Protein AF-A0AAP0PES1-F1 (afdb_monomer_lite)

pLDDT: mean 71.43, std 22.16, range [39.06, 98.38]

Foldseek 3Di:
DDDDDDDPDDDDDDPDDDPPDDPPPPPPPPPDDDDDDDDDDDDDDDDDDDDDDPPPPPDPPPPDPPPPPPPPPPPPPPPPPPPDDPPDDDDDDDDDPVCCDPVNVVVVVVVVVVVVVVVVVVVVVVVVVVVVVVVVVVVVVVVVVVVVVVLVVQLVVCVVVVVVVSNVVSVVVSVVVVVVVVVD

Sequence (184 aa):
MKTSSLISLSPPHLRNRPPPRLPLLHRRLRRRPRSHPSPDRSRGGRRRAGSSEVIESKVPTIESEVRERSSEIPTNEIEVQEMGCVENDERSDGLVAESVSSEEKLEGIRGGVMEKIGQIRGLVSEVSKLRKEVARKKRKAAKNVNLSAVKYRELDEACEVEDFERADRVSERLSEVEKERCNL

Radius of gyration: 35.62 Å; chains: 1; bounding box: 58×102×94 Å

Organism: NCBI:txid152367

Secondary structure (DSSP, 8-state):
-----------S--S--PPP---------------PPP-------------------------SSSSTTSS-S---------------------S------HHHHHHHHHHHHHHHHHHHHHHHHHHHHHHHHHHHHHHHHHHHHHHHHHHHHHHHHHHHTT-HHHHHHHHHHHHHHHHHHHT-

Structure (mmCIF, N/CA/C/O backbone):
data_AF-A0AAP0PES1-F1
#
_entry.id   AF-A0AAP0PES1-F1
#
loop_
_atom_site.group_PDB
_atom_site.id
_atom_site.type_symbol
_atom_site.label_atom_id
_atom_site.label_alt_id
_atom_site.label_comp_id
_atom_site.label_asym_id
_atom_site.label_entity_id
_atom_site.label_seq_id
_atom_site.pdbx_PDB_ins_code
_atom_site.Cartn_x
_atom_site.Cartn_y
_atom_site.Cartn_z
_atom_site.occupancy
_atom_site.B_iso_or_equiv
_atom_site.auth_seq_id
_atom_site.auth_comp_id
_atom_site.auth_asym_id
_atom_site.auth_atom_id
_atom_site.pdbx_PDB_model_num
ATOM 1 N N . MET A 1 1 ? 0.380 67.723 5.343 1.00 46.88 1 MET A N 1
ATOM 2 C CA . MET A 1 1 ? 0.325 66.721 4.258 1.00 46.88 1 MET A CA 1
ATOM 3 C C . MET A 1 1 ? -0.695 65.663 4.647 1.00 46.88 1 MET A C 1
ATOM 5 O O . MET A 1 1 ? -0.490 64.980 5.638 1.00 46.88 1 MET A O 1
ATOM 9 N N . LYS A 1 2 ? -1.845 65.614 3.971 1.00 51.97 2 LYS A N 1
ATOM 10 C CA . LYS A 1 2 ? -2.903 64.615 4.184 1.00 51.97 2 LYS A CA 1
ATOM 11 C C . LYS A 1 2 ? -3.314 64.086 2.816 1.00 51.97 2 LYS A C 1
ATOM 13 O O . LYS A 1 2 ? -3.509 64.910 1.929 1.00 51.97 2 LYS A O 1
ATOM 18 N N . THR A 1 3 ? -3.401 62.762 2.694 1.00 49.41 3 THR A N 1
ATOM 19 C CA . THR A 1 3 ? -4.090 61.915 1.687 1.00 49.41 3 THR A CA 1
ATOM 20 C C . THR A 1 3 ? -3.314 60.591 1.615 1.00 49.41 3 THR A C 1
ATOM 22 O O . THR A 1 3 ? -2.095 60.605 1.711 1.00 49.41 3 THR A O 1
ATOM 25 N N . SER A 1 4 ? -3.868 59.390 1.494 1.00 48.06 4 SER A N 1
ATOM 26 C CA . SER A 1 4 ? -5.228 58.866 1.605 1.00 48.06 4 SER A CA 1
ATOM 27 C C . SER A 1 4 ? -5.059 57.355 1.790 1.00 48.06 4 SER A C 1
ATOM 29 O O . SER A 1 4 ? -4.392 56.709 0.985 1.00 48.06 4 SER A O 1
ATOM 31 N N . SER A 1 5 ? -5.631 56.778 2.841 1.00 56.62 5 SER A N 1
ATOM 32 C CA . SER A 1 5 ? -5.712 55.329 3.025 1.00 56.62 5 SER A CA 1
ATOM 33 C C . SER A 1 5 ? -6.829 54.771 2.138 1.00 56.62 5 SER A C 1
ATOM 35 O O . SER A 1 5 ? -8.002 55.090 2.322 1.00 56.62 5 SER A O 1
ATOM 37 N N . LEU A 1 6 ? -6.469 53.948 1.151 1.00 59.19 6 LEU A N 1
ATOM 38 C CA . LEU A 1 6 ? -7.425 53.224 0.313 1.00 59.19 6 LEU A CA 1
ATOM 39 C C . LEU A 1 6 ? -8.046 52.081 1.124 1.00 59.19 6 LEU A C 1
ATOM 41 O O . LEU A 1 6 ? -7.436 51.032 1.325 1.00 59.19 6 LEU A O 1
ATOM 45 N N . ILE A 1 7 ? -9.273 52.290 1.594 1.00 56.75 7 ILE A N 1
ATOM 46 C CA . ILE A 1 7 ? -10.106 51.233 2.166 1.00 56.75 7 ILE A CA 1
ATOM 47 C C . ILE A 1 7 ? -10.703 50.442 0.998 1.00 56.75 7 ILE A C 1
ATOM 49 O O . ILE A 1 7 ? -11.592 50.913 0.292 1.00 56.75 7 ILE A O 1
ATOM 53 N N . SER A 1 8 ? -10.197 49.228 0.794 1.00 57.12 8 SER A N 1
ATOM 54 C CA . SER A 1 8 ? -10.784 48.220 -0.092 1.00 57.12 8 SER A CA 1
ATOM 55 C C . SER A 1 8 ? -12.143 47.776 0.475 1.00 57.12 8 SER A C 1
ATOM 57 O O . SER A 1 8 ? -12.227 46.866 1.302 1.00 57.12 8 SER A O 1
ATOM 59 N N . LEU A 1 9 ? -13.220 48.423 0.032 1.00 55.84 9 LEU A N 1
ATOM 60 C CA . LEU A 1 9 ? -14.593 47.982 0.272 1.00 55.84 9 LEU A CA 1
ATOM 61 C C . LEU A 1 9 ? -14.892 46.771 -0.622 1.00 55.84 9 LEU A C 1
ATOM 63 O O . LEU A 1 9 ? -15.202 46.907 -1.803 1.00 55.84 9 LEU A O 1
ATOM 67 N N . SER A 1 10 ? -14.788 45.569 -0.057 1.00 61.72 10 SER A N 1
ATOM 68 C CA . SER A 1 10 ? -15.328 44.361 -0.689 1.00 61.72 10 SER A CA 1
ATOM 69 C C . SER A 1 10 ? -16.864 44.348 -0.563 1.00 61.72 10 SER A C 1
ATOM 71 O O . SER A 1 10 ? -17.365 44.534 0.548 1.00 61.72 10 SER A O 1
ATOM 73 N N . PRO A 1 11 ? -17.634 44.115 -1.647 1.00 66.12 11 PRO A N 1
ATOM 74 C CA . PRO A 1 11 ? -19.099 44.135 -1.603 1.00 66.12 11 PRO A CA 1
ATOM 75 C C . PRO A 1 11 ? -19.687 43.000 -0.739 1.00 66.12 11 PRO A C 1
ATOM 77 O O . PRO A 1 11 ? -19.308 41.837 -0.916 1.00 66.12 11 PRO A O 1
ATOM 80 N N . PRO A 1 12 ? -20.663 43.272 0.146 1.00 59.75 12 PRO A N 1
ATOM 81 C CA . PRO A 1 12 ? -21.171 42.283 1.092 1.00 59.75 12 PRO A CA 1
ATOM 82 C C . PRO A 1 12 ? -22.398 41.505 0.579 1.00 59.75 12 PRO A C 1
ATOM 84 O O . PRO A 1 12 ? -23.387 41.440 1.291 1.00 59.75 12 PRO A O 1
ATOM 87 N N . HIS A 1 13 ? -22.387 40.879 -0.611 1.00 59.44 13 HIS A N 1
ATOM 88 C CA . HIS A 1 13 ? -23.586 40.138 -1.091 1.00 59.44 13 HIS A CA 1
ATOM 89 C C . HIS A 1 13 ? -23.363 38.773 -1.771 1.00 59.44 13 HIS A C 1
ATOM 91 O O . HIS A 1 13 ? -24.297 38.223 -2.346 1.00 59.44 13 HIS A O 1
ATOM 97 N N . LEU A 1 14 ? -22.188 38.143 -1.659 1.00 57.84 14 LEU A N 1
ATOM 98 C CA . LEU A 1 14 ? -21.938 36.827 -2.288 1.00 57.84 14 LEU A CA 1
ATOM 99 C C . LEU A 1 14 ? -21.799 35.649 -1.309 1.00 57.84 14 LEU A C 1
ATOM 101 O O . LEU A 1 14 ? -21.157 34.657 -1.636 1.00 57.84 14 LEU A O 1
ATOM 105 N N . ARG A 1 15 ? -22.391 35.715 -0.108 1.00 57.50 15 ARG A N 1
ATOM 106 C CA . ARG A 1 15 ? -22.238 34.634 0.889 1.00 57.50 15 ARG A CA 1
ATOM 107 C C . ARG A 1 15 ? -23.297 33.528 0.868 1.00 57.50 15 ARG A C 1
ATOM 109 O O . ARG A 1 15 ? -23.055 32.504 1.488 1.00 57.50 15 ARG A O 1
ATOM 116 N N . ASN A 1 16 ? -24.392 33.654 0.112 1.00 56.78 16 ASN A N 1
ATOM 117 C CA . ASN A 1 16 ? -25.492 32.672 0.152 1.00 56.78 16 ASN A CA 1
ATOM 118 C C . ASN A 1 16 ? -25.939 32.160 -1.228 1.00 56.78 16 ASN A C 1
ATOM 120 O O . ASN A 1 16 ? -27.129 31.944 -1.451 1.00 56.78 16 ASN A O 1
ATOM 124 N N . ARG A 1 17 ? -25.017 31.952 -2.178 1.00 59.78 17 ARG A N 1
ATOM 125 C CA . ARG A 1 17 ? -25.368 31.222 -3.405 1.00 59.78 17 ARG A CA 1
ATOM 126 C C . ARG A 1 17 ? -25.120 29.725 -3.174 1.00 59.78 17 ARG A C 1
ATOM 128 O O . ARG A 1 17 ? -23.964 29.355 -2.966 1.00 59.78 17 ARG A O 1
ATOM 135 N N . PRO A 1 18 ? -26.149 28.856 -3.183 1.00 71.56 18 PRO A N 1
ATOM 136 C CA . PRO A 1 18 ? -25.915 27.418 -3.151 1.00 71.56 18 PRO A CA 1
ATOM 137 C C . PRO A 1 18 ? -25.086 27.024 -4.383 1.00 71.56 18 PRO A C 1
ATOM 139 O O . PRO A 1 18 ? -25.290 27.596 -5.461 1.00 71.56 18 PRO A O 1
ATOM 142 N N . PRO A 1 19 ? -24.135 26.083 -4.250 1.00 74.06 19 PRO A N 1
ATOM 143 C CA . PRO A 1 19 ? -23.308 25.671 -5.373 1.00 74.06 19 PRO A CA 1
ATOM 144 C C . PRO A 1 19 ? -24.186 25.115 -6.506 1.00 74.06 19 PRO A C 1
ATOM 146 O O . PRO A 1 19 ? -25.206 24.470 -6.232 1.00 74.06 19 PRO A O 1
ATOM 149 N N . PRO A 1 20 ? -23.814 25.342 -7.781 1.00 69.38 20 PRO A N 1
ATOM 150 C CA . PRO A 1 20 ? -24.525 24.753 -8.905 1.00 69.38 20 PRO A CA 1
ATOM 151 C C . PRO A 1 20 ? -24.508 23.230 -8.760 1.00 69.38 20 PRO A C 1
ATOM 153 O O . PRO A 1 20 ? -23.451 22.611 -8.615 1.00 69.38 20 PRO A O 1
ATOM 156 N N . ARG A 1 21 ? -25.699 22.623 -8.760 1.00 69.44 21 ARG A N 1
ATOM 157 C CA . ARG A 1 21 ? -25.854 21.169 -8.710 1.00 69.44 21 ARG A CA 1
ATOM 158 C C . ARG A 1 21 ? -25.236 20.586 -9.977 1.00 69.44 21 ARG A C 1
ATOM 160 O O . ARG A 1 21 ? -25.771 20.770 -11.067 1.00 69.44 21 ARG A O 1
ATOM 167 N N . LEU A 1 22 ? -24.098 19.912 -9.830 1.00 72.06 22 LEU A N 1
ATOM 168 C CA . LEU A 1 22 ? -23.490 19.159 -10.921 1.00 72.06 22 LEU A CA 1
ATOM 169 C C . LEU A 1 22 ? -24.467 18.062 -11.378 1.00 72.06 22 LEU A C 1
ATOM 171 O O . LEU A 1 22 ? -25.106 17.432 -10.526 1.00 72.06 22 LEU A O 1
ATOM 175 N N . PRO A 1 23 ? -24.601 17.812 -12.692 1.00 62.06 23 PRO A N 1
ATOM 176 C CA . PRO A 1 23 ? -25.449 16.741 -13.184 1.00 62.06 23 PRO A CA 1
ATOM 177 C C . PRO A 1 23 ? -24.947 15.405 -12.631 1.00 62.06 23 PRO A C 1
ATOM 179 O O . PRO A 1 23 ? -23.764 15.072 -12.725 1.00 62.06 23 PRO A O 1
ATOM 182 N N . LEU A 1 24 ? -25.868 14.644 -12.038 1.00 61.12 24 LEU A N 1
ATOM 183 C CA . LEU A 1 24 ? -25.637 13.279 -11.589 1.00 61.12 24 LEU A CA 1
ATOM 184 C C . LEU A 1 24 ? -25.251 12.437 -12.806 1.00 61.12 24 LEU A C 1
ATOM 186 O O . LEU A 1 24 ? -26.119 11.951 -13.531 1.00 61.12 24 LEU A O 1
ATOM 190 N N . LEU A 1 25 ? -23.950 12.252 -13.035 1.00 61.50 25 LEU A N 1
ATOM 191 C CA . LEU A 1 25 ? -23.468 11.254 -13.977 1.00 61.50 25 LEU A CA 1
ATOM 192 C C . LEU A 1 25 ? -23.970 9.899 -13.489 1.00 61.50 25 LEU A C 1
ATOM 194 O O . LEU A 1 25 ? -23.460 9.323 -12.528 1.00 61.50 25 LEU A O 1
ATOM 198 N N . HIS A 1 26 ? -25.018 9.410 -14.149 1.00 55.41 26 HIS A N 1
ATOM 199 C CA . HIS A 1 26 ? -25.490 8.049 -14.020 1.00 55.41 26 HIS A CA 1
ATOM 200 C C . HIS A 1 26 ? -24.309 7.130 -14.289 1.00 55.41 26 HIS A C 1
ATOM 202 O O . HIS A 1 26 ? -23.861 6.959 -15.424 1.00 55.41 26 HIS A O 1
ATOM 208 N N . ARG A 1 27 ? -23.791 6.554 -13.206 1.00 53.78 27 ARG A N 1
ATOM 209 C CA . ARG A 1 27 ? -22.757 5.532 -13.201 1.00 53.78 27 ARG A CA 1
ATOM 210 C C . ARG A 1 27 ? -23.366 4.270 -13.811 1.00 53.78 27 ARG A C 1
ATOM 212 O O . ARG A 1 27 ? -23.731 3.333 -13.110 1.00 53.78 27 ARG A O 1
ATOM 219 N N . ARG A 1 28 ? -23.531 4.274 -15.138 1.00 51.88 28 ARG A N 1
ATOM 220 C CA . ARG A 1 28 ? -23.895 3.103 -15.931 1.00 51.88 28 ARG A CA 1
ATOM 221 C C . ARG A 1 28 ? -22.769 2.098 -15.752 1.00 51.88 28 ARG A C 1
ATOM 223 O O . ARG A 1 28 ? -21.717 2.205 -16.379 1.00 51.88 28 ARG A O 1
ATOM 230 N N . LEU A 1 29 ? -22.996 1.133 -14.868 1.00 53.75 29 LEU A N 1
ATOM 231 C CA . LEU A 1 29 ? -22.255 -0.115 -14.816 1.00 53.75 29 LEU A CA 1
ATOM 232 C C . LEU A 1 29 ? -22.406 -0.782 -16.186 1.00 53.75 29 LEU A C 1
ATOM 234 O O . LEU A 1 29 ? -23.363 -1.510 -16.436 1.00 53.75 29 LEU A O 1
ATOM 238 N N . ARG A 1 30 ? -21.477 -0.506 -17.105 1.00 54.03 30 ARG A N 1
ATOM 239 C CA . ARG A 1 30 ? -21.310 -1.306 -18.315 1.00 54.03 30 ARG A CA 1
ATOM 240 C C . ARG A 1 30 ? -20.819 -2.682 -17.868 1.00 54.03 30 ARG A C 1
ATOM 242 O O . ARG A 1 30 ? -19.619 -2.921 -17.766 1.00 54.03 30 ARG A O 1
ATOM 249 N N . ARG A 1 31 ? -21.756 -3.582 -17.558 1.00 51.34 31 ARG A N 1
ATOM 250 C CA . ARG A 1 31 ? -21.494 -5.020 -17.529 1.00 51.34 31 ARG A CA 1
ATOM 251 C C . ARG A 1 31 ? -21.051 -5.406 -18.940 1.00 51.34 31 ARG A C 1
ATOM 253 O O . ARG A 1 31 ? -21.861 -5.416 -19.860 1.00 51.34 31 ARG A O 1
ATOM 260 N N . ARG A 1 32 ? -19.749 -5.637 -19.124 1.00 53.06 32 ARG A N 1
ATOM 261 C CA . ARG A 1 32 ? -19.221 -6.261 -20.342 1.00 53.06 32 ARG A CA 1
ATOM 262 C C . ARG A 1 32 ? -19.792 -7.685 -20.437 1.00 53.06 32 ARG A C 1
ATOM 264 O O . ARG A 1 32 ? -19.704 -8.407 -19.442 1.00 53.06 32 ARG A O 1
ATOM 271 N N . PRO A 1 33 ? -20.348 -8.104 -21.583 1.00 51.62 33 PRO A N 1
ATOM 272 C CA . PRO A 1 33 ? -20.676 -9.503 -21.809 1.00 51.62 33 PRO A CA 1
ATOM 273 C C . PRO A 1 33 ? -19.376 -10.313 -21.889 1.00 51.62 33 PRO A C 1
ATOM 275 O O . PRO A 1 33 ? -18.431 -9.935 -22.581 1.00 51.62 33 PRO A O 1
ATOM 278 N N . ARG A 1 34 ? -19.317 -11.411 -21.129 1.00 51.50 34 ARG A N 1
ATOM 279 C CA . ARG A 1 34 ? -18.260 -12.419 -21.222 1.00 51.50 34 ARG A CA 1
ATOM 280 C C . ARG A 1 34 ? -18.511 -13.243 -22.483 1.00 51.50 34 ARG A C 1
ATOM 282 O O . ARG A 1 34 ? -19.397 -14.088 -22.490 1.00 51.50 34 ARG A O 1
ATOM 289 N N . SER A 1 35 ? -17.751 -12.995 -23.541 1.00 54.47 35 SER A N 1
ATOM 290 C CA . SER A 1 35 ? -17.608 -13.942 -24.646 1.00 54.47 35 SER A CA 1
ATOM 291 C C . SER A 1 35 ? -16.599 -15.009 -24.225 1.00 54.47 35 SER A C 1
ATOM 293 O O . SER A 1 35 ? -15.400 -14.741 -24.156 1.00 54.47 35 SER A O 1
ATOM 295 N N . HIS A 1 36 ? -17.090 -16.198 -23.892 1.00 53.75 36 HIS A N 1
ATOM 296 C CA . HIS A 1 36 ? -16.271 -17.398 -23.762 1.00 53.75 36 HIS A CA 1
ATOM 297 C C . HIS A 1 36 ? -16.093 -18.017 -25.158 1.00 53.75 36 HIS A C 1
ATOM 299 O O . HIS A 1 36 ? -17.106 -18.346 -25.775 1.00 53.75 36 HIS A O 1
ATOM 305 N N . PRO A 1 37 ? -14.868 -18.197 -25.677 1.00 59.28 37 PRO A N 1
ATOM 306 C CA . PRO A 1 37 ? -14.632 -19.133 -26.767 1.00 59.28 37 PRO A CA 1
ATOM 307 C C . PRO A 1 37 ? -14.486 -20.553 -26.197 1.00 59.28 37 PRO A C 1
ATOM 309 O O . PRO A 1 37 ? -13.679 -20.798 -25.298 1.00 59.28 37 PRO A O 1
ATOM 312 N N . SER A 1 38 ? -15.296 -21.480 -26.703 1.00 55.28 38 SER A N 1
ATOM 313 C CA . SER A 1 38 ? -15.186 -22.920 -26.443 1.00 55.28 38 SER A CA 1
ATOM 314 C C . SER A 1 38 ? -13.878 -23.469 -27.032 1.00 55.28 38 SER A C 1
ATOM 316 O O . SER A 1 38 ? -13.556 -23.116 -28.167 1.00 55.28 38 SER A O 1
ATOM 318 N N . PRO A 1 39 ? -13.130 -24.345 -26.337 1.00 59.91 39 PRO A N 1
ATOM 319 C CA . PRO A 1 39 ? -11.977 -24.996 -26.936 1.00 59.91 39 PRO A CA 1
ATOM 320 C C . PRO A 1 39 ? -12.437 -26.200 -27.762 1.00 59.91 39 PRO A C 1
ATOM 322 O O . PRO A 1 39 ? -12.917 -27.203 -27.227 1.00 59.91 39 PRO A O 1
ATOM 325 N N . ASP A 1 40 ? -12.276 -26.073 -29.074 1.00 51.69 40 ASP A N 1
ATOM 326 C CA . ASP A 1 40 ? -12.395 -27.158 -30.037 1.00 51.69 40 ASP A CA 1
ATOM 327 C C . ASP A 1 40 ? -11.259 -28.171 -29.809 1.00 51.69 40 ASP A C 1
ATOM 329 O O . ASP A 1 40 ? -10.070 -27.839 -29.831 1.00 51.69 40 ASP A O 1
ATOM 333 N N . ARG A 1 41 ? -11.632 -29.418 -29.512 1.00 53.09 41 ARG A N 1
ATOM 334 C CA . ARG A 1 41 ? -10.701 -30.529 -29.312 1.00 53.09 41 ARG A CA 1
ATOM 335 C C . ARG A 1 41 ? -10.402 -31.155 -30.665 1.00 53.09 41 ARG A C 1
ATOM 337 O O . ARG A 1 41 ? -10.998 -32.173 -31.008 1.00 53.09 41 ARG A O 1
ATOM 344 N N . SER A 1 42 ? -9.412 -30.620 -31.373 1.00 54.47 42 SER A N 1
ATOM 345 C CA . SER A 1 42 ? -8.827 -31.327 -32.511 1.00 54.47 42 SER A CA 1
ATOM 346 C C . SER A 1 42 ? -7.450 -31.887 -32.168 1.00 54.47 42 SER A C 1
ATOM 348 O O . SER A 1 42 ? -6.486 -31.182 -31.879 1.00 54.47 42 SER A O 1
ATOM 350 N N . ARG A 1 43 ? -7.423 -33.219 -32.136 1.00 51.25 43 ARG A N 1
ATOM 351 C CA . ARG A 1 43 ? -6.259 -34.091 -32.015 1.00 51.25 43 ARG A CA 1
ATOM 352 C C . ARG A 1 43 ? -5.335 -33.922 -33.223 1.00 51.25 43 ARG A C 1
ATOM 354 O O . ARG A 1 43 ? -5.803 -33.988 -34.352 1.00 51.25 43 ARG A O 1
ATOM 361 N N . GLY A 1 44 ? -4.027 -33.947 -32.974 1.00 45.19 44 GLY A N 1
ATOM 362 C CA . GLY A 1 44 ? -3.049 -34.473 -33.931 1.00 45.19 44 GLY A CA 1
ATOM 363 C C . GLY A 1 44 ? -1.824 -33.588 -34.131 1.00 45.19 44 GLY A C 1
ATOM 364 O O . GLY A 1 44 ? -1.944 -32.457 -34.576 1.00 45.19 44 GLY A O 1
ATOM 365 N N . GLY A 1 45 ? -0.635 -34.133 -33.856 1.00 44.34 45 GLY A N 1
ATOM 366 C CA . GLY A 1 45 ? 0.625 -33.527 -34.297 1.00 44.34 45 GLY A CA 1
ATOM 367 C C . GLY A 1 45 ? 1.800 -33.805 -33.371 1.00 44.34 45 GLY A C 1
ATOM 368 O O . GLY A 1 45 ? 2.083 -33.035 -32.466 1.00 44.34 45 GLY A O 1
ATOM 369 N N . ARG A 1 46 ? 2.485 -34.931 -33.592 1.00 51.47 46 ARG A N 1
ATOM 370 C CA . ARG A 1 46 ? 3.759 -35.274 -32.944 1.00 51.47 46 ARG A CA 1
ATOM 371 C C . ARG A 1 46 ? 4.922 -34.472 -33.555 1.00 51.47 46 ARG A C 1
ATOM 373 O O . ARG A 1 46 ? 4.898 -34.221 -34.755 1.00 51.47 46 ARG A O 1
ATOM 380 N N . ARG A 1 47 ? 6.012 -34.371 -32.768 1.00 47.44 47 ARG A N 1
ATOM 381 C CA . ARG A 1 47 ? 7.413 -34.009 -33.123 1.00 47.44 47 ARG A CA 1
ATOM 382 C C . ARG A 1 47 ? 7.618 -32.484 -33.208 1.00 47.44 47 ARG A C 1
ATOM 384 O O . ARG A 1 47 ? 6.798 -31.800 -33.785 1.00 47.44 47 ARG A O 1
ATOM 391 N N . ARG A 1 48 ? 8.674 -31.879 -32.657 1.00 47.19 48 ARG A N 1
ATOM 392 C CA . ARG A 1 48 ? 10.087 -32.288 -32.597 1.00 47.19 48 ARG A CA 1
ATOM 393 C C . ARG A 1 48 ? 10.813 -31.471 -31.510 1.00 47.19 48 ARG A C 1
ATOM 395 O O . ARG A 1 48 ? 10.364 -30.386 -31.163 1.00 47.19 48 ARG A O 1
ATOM 402 N N . ALA A 1 49 ? 11.923 -32.012 -31.012 1.00 48.25 49 ALA A N 1
ATOM 403 C CA . ALA A 1 49 ? 12.837 -31.354 -30.085 1.00 48.25 49 ALA A CA 1
ATOM 404 C C . ALA A 1 49 ? 13.322 -29.992 -30.611 1.00 48.25 49 ALA A C 1
ATOM 406 O O . ALA A 1 49 ? 13.706 -29.875 -31.774 1.00 48.25 49 ALA A O 1
ATOM 407 N N . GLY A 1 50 ? 13.325 -29.006 -29.720 1.00 41.75 50 GLY A N 1
ATOM 408 C CA . GLY A 1 50 ? 13.909 -27.687 -29.904 1.00 41.75 50 GLY A CA 1
ATOM 409 C C . GLY A 1 50 ? 14.182 -27.115 -28.523 1.00 41.75 50 GLY A C 1
ATOM 410 O O . GLY A 1 50 ? 13.272 -26.658 -27.842 1.00 41.75 50 GLY A O 1
ATOM 411 N N . SER A 1 51 ? 15.426 -27.258 -28.087 1.00 51.44 51 SER A N 1
ATOM 412 C CA . SER A 1 51 ? 16.016 -26.609 -26.925 1.00 51.44 51 SER A CA 1
ATOM 413 C C . SER A 1 51 ? 15.820 -25.096 -27.022 1.00 51.44 51 SER A C 1
ATOM 415 O O . SER A 1 51 ? 16.429 -24.449 -27.871 1.00 51.44 51 SER A O 1
ATOM 417 N N . SER A 1 52 ? 14.971 -24.546 -26.162 1.00 45.06 52 SER A N 1
ATOM 418 C CA . SER A 1 52 ? 14.935 -23.121 -25.855 1.00 45.06 52 SER A CA 1
ATOM 419 C C . SER A 1 52 ? 15.175 -23.014 -24.360 1.00 45.06 52 SER A C 1
ATOM 421 O O . SER A 1 52 ? 14.430 -23.577 -23.556 1.00 45.06 52 SER A O 1
ATOM 423 N N . GLU A 1 53 ? 16.301 -22.394 -24.029 1.00 53.56 53 GLU A N 1
ATOM 424 C CA . GLU A 1 53 ? 16.715 -22.080 -22.673 1.00 53.56 53 GLU A CA 1
ATOM 425 C C . GLU A 1 53 ? 15.592 -21.336 -21.959 1.00 53.56 53 GLU A C 1
ATOM 427 O O . GLU A 1 53 ? 15.166 -20.247 -22.347 1.00 53.56 53 GLU A O 1
ATOM 432 N N . VAL A 1 54 ? 15.100 -21.968 -20.901 1.00 40.91 54 VAL A N 1
ATOM 433 C CA . VAL A 1 54 ? 14.240 -21.339 -19.916 1.00 40.91 54 VAL A CA 1
ATOM 434 C C . VAL A 1 54 ? 15.129 -20.358 -19.162 1.00 40.91 54 VAL A C 1
ATOM 436 O O . VAL A 1 54 ? 15.841 -20.746 -18.239 1.00 40.91 54 VAL A O 1
ATOM 439 N N . ILE A 1 55 ? 15.110 -19.083 -19.552 1.00 46.34 55 ILE A N 1
ATOM 440 C CA . ILE A 1 55 ? 15.495 -18.020 -18.625 1.00 46.34 55 ILE A CA 1
ATOM 441 C C . ILE A 1 55 ? 14.379 -17.989 -17.591 1.00 46.34 55 ILE A C 1
ATOM 443 O O . ILE A 1 55 ? 13.321 -17.388 -17.776 1.00 46.34 55 ILE A O 1
ATOM 447 N N . GLU A 1 56 ? 14.601 -18.752 -16.529 1.00 44.88 56 GLU A N 1
ATOM 448 C CA . GLU A 1 56 ? 13.794 -18.784 -15.327 1.00 44.88 56 GLU A CA 1
ATOM 449 C C . GLU A 1 56 ? 13.896 -17.397 -14.686 1.00 44.88 56 GLU A C 1
ATOM 451 O O . GLU A 1 56 ? 14.750 -17.125 -13.842 1.00 44.88 56 GLU A O 1
ATOM 456 N N . SER A 1 57 ? 13.053 -16.467 -15.144 1.00 46.81 57 SER A N 1
ATOM 457 C CA . SER A 1 57 ? 12.852 -15.189 -14.480 1.00 46.81 57 SER A CA 1
ATOM 458 C C . SER A 1 57 ? 12.237 -15.503 -13.125 1.00 46.81 57 SER A C 1
ATOM 460 O O . SER A 1 57 ? 11.024 -15.683 -12.984 1.00 46.81 57 SER A O 1
ATOM 462 N N . LYS A 1 58 ? 13.113 -15.650 -12.138 1.00 49.41 58 LYS A N 1
ATOM 463 C CA . LYS A 1 58 ? 12.809 -15.853 -10.733 1.00 49.41 58 LYS A CA 1
ATOM 464 C C . LYS A 1 58 ? 12.119 -14.586 -10.238 1.00 49.41 58 LYS A C 1
ATOM 466 O O . LYS A 1 58 ? 12.755 -13.674 -9.727 1.00 49.41 58 LYS A O 1
ATOM 471 N N . VAL A 1 59 ? 10.813 -14.492 -10.476 1.00 44.22 59 VAL A N 1
ATOM 472 C CA . VAL A 1 59 ? 9.968 -13.447 -9.902 1.00 44.22 59 VAL A CA 1
ATOM 473 C C . VAL A 1 59 ? 10.058 -13.632 -8.389 1.00 44.22 59 VAL A C 1
ATOM 475 O O . VAL A 1 59 ? 9.670 -14.697 -7.902 1.00 44.22 59 VAL A O 1
ATOM 478 N N . PRO A 1 60 ? 10.574 -12.661 -7.617 1.00 41.88 60 PRO A N 1
ATOM 479 C CA . PRO A 1 60 ? 10.464 -12.748 -6.179 1.00 41.88 60 PRO A CA 1
ATOM 480 C C . PRO A 1 60 ? 8.981 -12.596 -5.847 1.00 41.88 60 PRO A C 1
ATOM 482 O O . PRO A 1 60 ? 8.398 -11.514 -5.927 1.00 41.88 60 PRO A O 1
ATOM 485 N N . THR A 1 61 ? 8.351 -13.719 -5.520 1.00 40.22 61 THR A N 1
ATOM 486 C CA . THR A 1 61 ? 7.086 -13.776 -4.800 1.00 40.22 61 THR A CA 1
ATOM 487 C C . THR A 1 61 ? 7.313 -13.073 -3.464 1.00 40.22 61 THR A C 1
ATOM 489 O O . THR A 1 61 ? 7.817 -13.663 -2.513 1.00 40.22 61 THR A O 1
ATOM 492 N N . ILE A 1 62 ? 6.999 -11.776 -3.407 1.00 48.59 62 ILE A N 1
ATOM 493 C CA . ILE A 1 62 ? 6.983 -10.981 -2.173 1.00 48.59 62 ILE A CA 1
ATOM 494 C C . ILE A 1 62 ? 5.747 -11.417 -1.370 1.00 48.59 62 ILE A C 1
ATOM 496 O O . ILE A 1 62 ? 4.752 -10.702 -1.281 1.00 48.59 62 ILE A O 1
ATOM 500 N N . GLU A 1 63 ? 5.784 -12.633 -0.832 1.00 45.09 63 GLU A N 1
ATOM 501 C CA . GLU A 1 63 ? 4.833 -13.118 0.176 1.00 45.09 63 GLU A CA 1
ATOM 502 C C . GLU A 1 63 ? 5.383 -12.984 1.606 1.00 45.09 63 GLU A C 1
ATOM 504 O O . GLU A 1 63 ? 4.690 -13.309 2.566 1.00 45.09 63 GLU A O 1
ATOM 509 N N . SER A 1 64 ? 6.590 -12.441 1.793 1.00 52.66 64 SER A N 1
ATOM 510 C CA . SER A 1 64 ? 7.313 -12.554 3.065 1.00 52.66 64 SER A CA 1
ATOM 511 C C . SER A 1 64 ? 7.387 -11.305 3.956 1.00 52.66 64 SER A C 1
ATOM 513 O O . SER A 1 64 ? 7.947 -11.410 5.036 1.00 52.66 64 SER A O 1
ATOM 515 N N . GLU A 1 65 ? 6.779 -10.159 3.617 1.00 45.50 65 GLU A N 1
ATOM 516 C CA . GLU A 1 65 ? 6.892 -8.937 4.460 1.00 45.50 65 GLU A CA 1
ATOM 517 C C . GLU A 1 65 ? 5.563 -8.272 4.865 1.00 45.50 65 GLU A C 1
ATOM 519 O O . GLU A 1 65 ? 5.515 -7.111 5.269 1.00 45.50 65 GLU A O 1
ATOM 524 N N . VAL A 1 66 ? 4.442 -8.993 4.800 1.00 39.44 66 VAL A N 1
ATOM 525 C CA . VAL A 1 66 ? 3.181 -8.532 5.431 1.00 39.44 66 VAL A CA 1
ATOM 526 C C . VAL A 1 66 ? 2.919 -9.251 6.764 1.00 39.44 66 VAL A C 1
ATOM 528 O O . VAL A 1 66 ? 1.994 -8.901 7.500 1.00 39.44 66 VAL A O 1
ATOM 531 N N . ARG A 1 67 ? 3.760 -10.227 7.132 1.00 44.81 67 ARG A N 1
ATOM 532 C CA . ARG A 1 67 ? 3.518 -11.071 8.307 1.00 44.81 67 ARG A CA 1
ATOM 533 C C . ARG A 1 67 ? 4.017 -10.493 9.634 1.00 44.81 67 ARG A C 1
ATO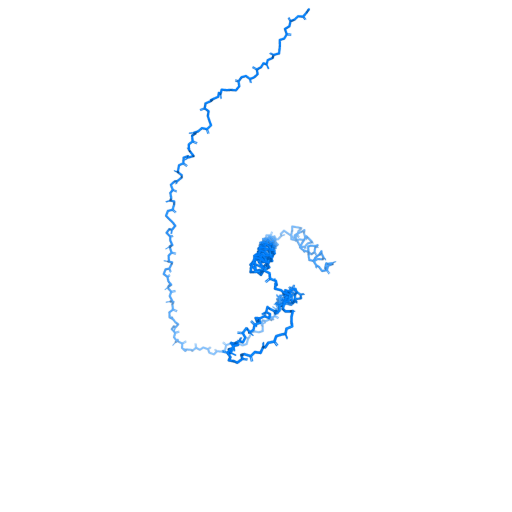M 535 O O . ARG A 1 67 ? 3.441 -10.839 10.656 1.00 44.81 67 ARG A O 1
ATOM 542 N N . GLU A 1 68 ? 4.969 -9.562 9.644 1.00 42.84 68 GLU A N 1
ATOM 543 C CA . GLU A 1 68 ? 5.574 -9.097 10.910 1.00 42.84 68 GLU A CA 1
ATOM 544 C C . GLU A 1 68 ? 4.873 -7.927 11.617 1.00 42.84 68 GLU A C 1
ATOM 546 O O . GLU A 1 68 ? 5.286 -7.546 12.702 1.00 42.84 68 GLU A O 1
ATOM 551 N N . ARG A 1 69 ? 3.783 -7.363 11.077 1.00 46.25 69 ARG A N 1
ATOM 552 C CA . ARG A 1 69 ? 2.983 -6.346 11.807 1.00 46.25 69 ARG A CA 1
ATOM 553 C C . ARG A 1 69 ? 1.511 -6.693 11.971 1.00 46.25 69 ARG A C 1
ATOM 555 O O . ARG A 1 69 ? 0.707 -5.840 12.332 1.00 46.25 69 ARG A O 1
ATOM 562 N N . SER A 1 70 ? 1.146 -7.941 11.691 1.00 43.03 70 SER A N 1
ATOM 563 C CA . SER A 1 70 ? -0.219 -8.426 11.930 1.00 43.03 70 SER A CA 1
ATOM 564 C C . SER A 1 70 ? -0.417 -8.951 13.360 1.00 43.03 70 SER A C 1
ATOM 566 O O . SER A 1 70 ? -1.540 -9.281 13.721 1.00 43.03 70 SER A O 1
ATOM 568 N N . SER A 1 71 ? 0.644 -9.015 14.173 1.00 47.06 71 SER A N 1
ATOM 569 C CA . SER A 1 71 ? 0.627 -9.551 15.542 1.00 47.06 71 SER A CA 1
ATOM 570 C C . SER A 1 71 ? 0.484 -8.503 16.652 1.00 47.06 71 SER A C 1
ATOM 572 O O . SER A 1 71 ? 0.434 -8.880 17.813 1.00 47.06 71 SER A O 1
ATOM 574 N N . GLU A 1 72 ? 0.394 -7.209 16.333 1.00 51.62 72 GLU A N 1
ATOM 575 C CA . GLU A 1 72 ? 0.323 -6.137 17.345 1.00 51.62 72 GLU A CA 1
ATOM 576 C C . GLU A 1 72 ? -1.041 -5.442 17.410 1.00 51.62 72 GLU A C 1
ATOM 578 O O . GLU A 1 72 ? -1.146 -4.304 17.860 1.00 51.62 72 GLU A O 1
ATOM 583 N N . ILE A 1 73 ? -2.119 -6.094 16.972 1.00 50.75 73 ILE A N 1
ATOM 584 C CA . ILE A 1 73 ? -3.408 -5.737 17.566 1.00 50.75 73 ILE A CA 1
ATOM 585 C C . ILE A 1 73 ? -3.431 -6.519 18.876 1.00 50.75 73 ILE A C 1
ATOM 587 O O . ILE A 1 73 ? -3.547 -7.743 18.794 1.00 50.75 73 ILE A O 1
ATOM 591 N N . PRO A 1 74 ? -3.286 -5.883 20.057 1.00 44.03 74 PRO A N 1
ATOM 592 C CA . PRO A 1 74 ? -3.556 -6.575 21.299 1.00 44.03 74 PRO A CA 1
ATOM 593 C C . PRO A 1 74 ? -5.009 -7.031 21.212 1.00 44.03 74 PRO A C 1
ATOM 595 O O . PRO A 1 74 ? -5.948 -6.237 21.297 1.00 44.03 74 PRO A O 1
ATOM 598 N N . THR A 1 75 ? -5.195 -8.325 20.972 1.00 49.56 75 THR A N 1
ATOM 599 C CA . THR A 1 75 ? -6.423 -9.046 21.267 1.00 49.56 75 THR A CA 1
ATOM 600 C C . THR A 1 75 ? -6.511 -9.082 22.783 1.00 49.56 75 THR A C 1
ATOM 602 O O . THR A 1 75 ? -6.306 -10.122 23.397 1.00 49.56 75 THR A O 1
ATOM 605 N N . ASN A 1 76 ? -6.725 -7.920 23.402 1.00 54.19 76 ASN A N 1
ATOM 606 C CA . ASN A 1 76 ? -7.208 -7.880 24.763 1.00 54.19 76 ASN A CA 1
ATOM 607 C C . ASN A 1 76 ? -8.590 -8.503 24.669 1.00 54.19 76 ASN A C 1
ATOM 609 O O . ASN A 1 76 ? -9.533 -7.897 24.150 1.00 54.19 76 ASN A O 1
ATOM 613 N N . GLU A 1 77 ? -8.626 -9.778 25.032 1.00 49.62 77 GLU A N 1
ATOM 614 C CA . GLU A 1 77 ? -9.815 -10.564 25.264 1.00 49.62 77 GLU A CA 1
ATOM 615 C C . GLU A 1 77 ? -10.754 -9.676 26.071 1.00 49.62 77 GLU A C 1
ATOM 617 O O . GLU A 1 77 ? -10.475 -9.301 27.209 1.00 49.62 77 GLU A O 1
ATOM 622 N N . ILE A 1 78 ? -11.834 -9.229 25.433 1.00 58.19 78 ILE A N 1
ATOM 623 C CA . ILE A 1 78 ? -12.937 -8.641 26.170 1.00 58.19 78 ILE A CA 1
ATOM 624 C C . ILE A 1 78 ? -13.520 -9.832 26.922 1.00 58.19 78 ILE A C 1
ATOM 626 O O . ILE A 1 78 ? -14.342 -10.558 26.365 1.00 58.19 78 ILE A O 1
ATOM 630 N N . GLU A 1 79 ? -13.031 -10.075 28.141 1.00 51.38 79 GLU A N 1
ATOM 631 C CA . GLU A 1 79 ? -13.682 -10.954 29.103 1.00 51.38 79 GLU A CA 1
ATOM 632 C C . GLU A 1 79 ? -15.112 -10.442 29.254 1.00 51.38 79 GLU A C 1
ATOM 634 O O . GLU A 1 79 ? -15.399 -9.417 29.882 1.00 51.38 79 GLU A O 1
ATOM 639 N N . VAL A 1 80 ? -16.030 -11.133 28.588 1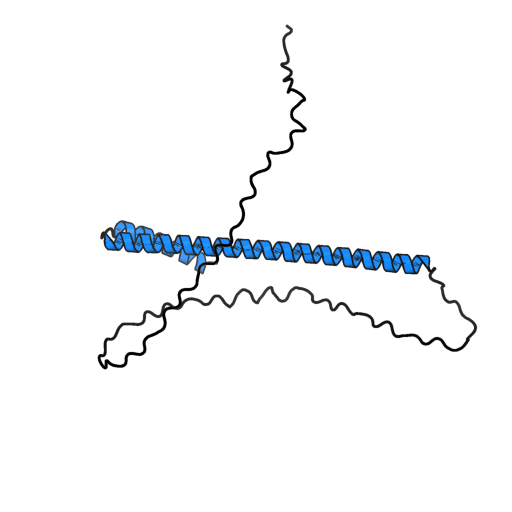.00 49.66 80 VAL A N 1
ATOM 640 C CA . VAL A 1 80 ? -17.448 -11.013 28.863 1.00 49.66 80 VAL A CA 1
ATOM 641 C C . VAL A 1 80 ? -17.625 -11.712 30.201 1.00 49.66 80 VAL A C 1
ATOM 643 O O . VAL A 1 80 ? -17.717 -12.933 30.247 1.00 49.66 80 VAL A O 1
ATOM 646 N N . GLN A 1 81 ? -17.602 -10.945 31.294 1.00 44.44 81 GLN A N 1
ATOM 647 C CA . GLN A 1 81 ? -18.034 -11.457 32.589 1.00 44.44 81 GLN A CA 1
ATOM 648 C C . GLN A 1 81 ? -19.471 -11.953 32.441 1.00 44.44 81 GLN A C 1
ATOM 650 O O . GLN A 1 81 ? -20.414 -11.179 32.263 1.00 44.44 81 GLN A O 1
ATOM 655 N N . GLU A 1 82 ? -19.598 -13.272 32.471 1.00 56.22 82 GLU A N 1
ATOM 656 C CA . GLU A 1 82 ? -20.836 -14.003 32.633 1.00 56.22 82 GLU A CA 1
ATOM 657 C C . GLU A 1 82 ? -21.418 -13.619 34.000 1.00 56.22 82 GLU A C 1
ATOM 659 O O . GLU A 1 82 ? -20.999 -14.106 35.048 1.00 56.22 82 GLU A O 1
ATOM 664 N N . MET A 1 83 ? -22.343 -12.657 34.006 1.00 46.06 83 MET A N 1
ATOM 665 C CA . MET A 1 83 ? -23.154 -12.344 35.180 1.00 46.06 83 MET A CA 1
ATOM 666 C C . MET A 1 83 ? -24.107 -13.518 35.401 1.00 46.06 83 MET A C 1
ATOM 668 O O . MET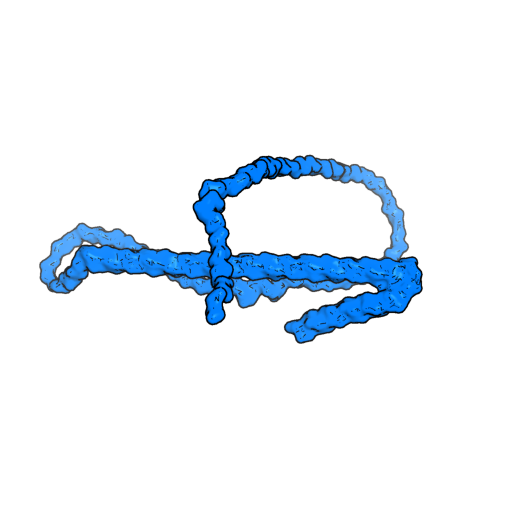 A 1 83 ? -25.184 -13.578 34.807 1.00 46.06 83 MET A O 1
ATOM 672 N N . GLY A 1 84 ? -23.663 -14.466 36.223 1.00 40.00 84 GLY A N 1
ATOM 673 C CA . GLY A 1 84 ? -24.466 -15.581 36.695 1.00 40.00 84 GLY A CA 1
ATOM 674 C C . GLY A 1 84 ? -25.785 -15.092 37.291 1.00 40.00 84 GLY A C 1
ATOM 675 O O . GLY A 1 84 ? -25.840 -14.102 38.024 1.00 40.00 84 GLY A O 1
ATOM 676 N N . CYS A 1 85 ? -26.861 -15.789 36.942 1.00 39.22 85 CYS A N 1
ATOM 677 C CA . CYS A 1 85 ? -28.171 -15.617 37.543 1.00 39.22 85 CYS A CA 1
ATOM 678 C C . CYS A 1 85 ? -28.062 -15.955 39.034 1.00 39.22 85 CYS A C 1
ATOM 680 O O . CYS A 1 85 ? -27.974 -17.122 39.401 1.00 39.22 85 CYS A O 1
ATOM 682 N N . VAL A 1 86 ? -28.029 -14.937 39.893 1.00 46.16 86 VAL A N 1
ATOM 683 C CA . VAL A 1 86 ? -28.159 -15.142 41.336 1.00 46.16 86 VAL A CA 1
ATOM 684 C C . VAL A 1 86 ? -29.636 -15.393 41.616 1.00 46.16 86 VAL A C 1
ATOM 686 O O . VAL A 1 86 ? -30.446 -14.463 41.659 1.00 46.16 86 VAL A O 1
ATOM 689 N N . GLU A 1 87 ? -29.985 -16.670 41.744 1.00 49.31 87 GLU A N 1
ATOM 690 C CA . GLU A 1 87 ? -31.207 -17.106 42.410 1.00 49.31 87 GLU A CA 1
ATOM 691 C C . GLU A 1 87 ? -31.160 -16.557 43.843 1.00 49.31 87 GLU A C 1
ATOM 693 O O . GLU A 1 87 ? -30.280 -16.905 44.627 1.00 49.31 87 GLU A O 1
ATOM 698 N N . ASN A 1 88 ? -32.049 -15.613 44.154 1.00 39.06 88 ASN A N 1
ATOM 699 C CA . ASN A 1 88 ? -32.218 -15.121 45.515 1.00 39.06 88 ASN A CA 1
ATOM 700 C C . ASN A 1 88 ? -33.314 -15.950 46.170 1.00 39.06 88 ASN A C 1
ATOM 702 O O . ASN A 1 88 ? -34.487 -15.745 45.866 1.00 39.06 88 ASN A O 1
ATOM 706 N N . ASP A 1 89 ? -32.919 -16.820 47.089 1.00 47.44 89 ASP A N 1
ATOM 707 C CA . ASP A 1 89 ? -33.802 -17.313 48.134 1.00 47.44 89 ASP A CA 1
ATOM 708 C C . ASP A 1 89 ? -33.074 -17.247 49.485 1.00 47.44 89 ASP A C 1
ATOM 710 O O . ASP A 1 89 ? -31.878 -17.513 49.578 1.00 47.44 89 ASP A O 1
ATOM 714 N N . GLU A 1 90 ? -33.844 -16.878 50.514 1.00 53.78 90 GLU A N 1
ATOM 715 C CA . GLU A 1 90 ? -33.538 -16.965 51.954 1.00 53.78 90 GLU A CA 1
ATOM 716 C C . GLU A 1 90 ? -32.626 -15.881 52.593 1.00 53.78 90 GLU A C 1
ATOM 718 O O . GLU A 1 90 ? -31.414 -15.993 52.746 1.00 53.78 90 GLU A O 1
ATOM 723 N N . ARG A 1 91 ? -33.293 -14.820 53.070 1.00 60.88 91 ARG A N 1
ATOM 724 C CA . ARG A 1 91 ? -33.266 -14.301 54.459 1.00 60.88 91 ARG A CA 1
ATOM 725 C C . ARG A 1 91 ? -31.984 -14.561 55.295 1.00 60.88 91 ARG A C 1
ATOM 727 O O . ARG A 1 91 ? -31.864 -15.591 55.948 1.00 60.88 91 ARG A O 1
ATOM 734 N N . SER A 1 92 ? -31.123 -13.550 55.451 1.00 46.19 92 SER A N 1
ATOM 735 C CA . SER A 1 92 ? -30.237 -13.446 56.624 1.00 46.19 92 SER A CA 1
ATOM 736 C C . SER A 1 92 ? -29.927 -11.996 56.982 1.00 46.19 92 SER A C 1
ATOM 738 O O . SER A 1 92 ? -29.592 -11.172 56.136 1.00 46.19 92 SER A O 1
ATOM 740 N N . ASP A 1 93 ? -30.086 -11.735 58.271 1.00 45.12 93 ASP A N 1
ATOM 741 C CA . ASP A 1 93 ? -29.872 -10.502 59.014 1.00 45.12 93 ASP A CA 1
ATOM 742 C C . ASP A 1 93 ? -28.377 -10.145 59.130 1.00 45.12 93 ASP A C 1
ATOM 744 O O . ASP A 1 93 ? -27.526 -11.031 59.171 1.00 45.12 93 ASP A O 1
ATOM 748 N N . GLY A 1 94 ? -28.099 -8.842 59.234 1.00 50.28 94 GLY A N 1
ATOM 749 C CA . GLY A 1 94 ? -26.864 -8.276 59.776 1.00 50.28 94 GLY A CA 1
ATOM 750 C C . GLY A 1 94 ? -25.584 -8.390 58.940 1.00 50.28 94 GLY A C 1
ATOM 751 O O . GLY A 1 94 ? -24.941 -9.431 58.918 1.00 50.28 94 GLY A O 1
ATOM 752 N N . LEU A 1 95 ? -25.147 -7.244 58.395 1.00 49.53 95 LEU A N 1
ATOM 753 C CA . LEU A 1 95 ? -23.813 -6.621 58.567 1.00 49.53 95 LEU A CA 1
ATOM 754 C C . LEU A 1 95 ? -23.429 -5.812 57.314 1.00 49.53 95 LEU A C 1
ATOM 756 O O . LEU A 1 95 ? -22.993 -6.355 56.308 1.00 49.53 95 LEU A O 1
ATOM 760 N N . VAL A 1 96 ? -23.629 -4.491 57.418 1.00 50.59 96 VAL A N 1
ATOM 761 C CA . VAL A 1 96 ? -23.028 -3.400 56.624 1.00 50.59 96 VAL A CA 1
ATOM 762 C C . VAL A 1 96 ? -22.712 -3.769 55.170 1.00 50.59 96 VAL A C 1
ATOM 764 O O . VAL A 1 96 ? -21.559 -3.825 54.748 1.00 50.59 96 VAL A O 1
ATOM 767 N N . ALA A 1 97 ? -23.765 -3.957 54.374 1.00 52.53 97 ALA A N 1
ATOM 768 C CA . ALA A 1 97 ? -23.660 -3.684 52.952 1.00 52.53 97 ALA A CA 1
ATOM 769 C C . ALA A 1 97 ? -23.409 -2.180 52.839 1.00 52.53 97 ALA A C 1
ATOM 771 O O . ALA A 1 97 ? -24.331 -1.383 53.010 1.00 52.53 97 ALA A O 1
ATOM 772 N N . GLU A 1 98 ? -22.150 -1.799 52.641 1.00 58.94 98 GLU A N 1
ATOM 773 C CA . GLU A 1 98 ? -21.777 -0.473 52.175 1.00 58.94 98 GLU A CA 1
ATOM 774 C C . GLU A 1 98 ? -22.572 -0.243 50.889 1.00 58.94 98 GLU A C 1
ATOM 776 O O . GLU A 1 98 ? -22.294 -0.805 49.827 1.00 58.94 98 GLU A O 1
ATOM 781 N N . SER A 1 99 ? -23.712 0.426 51.056 1.00 63.94 99 SER A N 1
ATOM 782 C CA . SER A 1 99 ? -24.741 0.543 50.046 1.00 63.94 99 SER A CA 1
ATOM 783 C C . SER A 1 99 ? -24.246 1.573 49.057 1.00 63.94 99 SER A C 1
ATOM 785 O O . SER A 1 99 ? -24.619 2.742 49.141 1.00 63.94 99 SER A O 1
ATOM 787 N N . VAL A 1 100 ? -23.378 1.131 48.147 1.00 63.81 100 VAL A N 1
ATOM 788 C CA . VAL A 1 100 ? -23.061 1.872 46.934 1.00 63.81 100 VAL A CA 1
ATOM 789 C C . VAL A 1 100 ? -24.406 2.268 46.349 1.00 63.81 100 VAL A C 1
ATOM 791 O O . VAL A 1 100 ? -25.214 1.397 45.985 1.00 63.81 100 VAL A O 1
ATOM 794 N N . SER A 1 101 ? -24.684 3.568 46.383 1.00 82.75 101 SER A N 1
ATOM 795 C CA . SER A 1 101 ? -25.981 4.114 46.011 1.00 82.75 101 SER A CA 1
ATOM 796 C C . SER A 1 101 ? -26.300 3.636 44.598 1.00 82.75 101 SER A C 1
ATOM 798 O O . SER A 1 101 ? -25.400 3.479 43.768 1.00 82.75 101 SER A O 1
ATOM 800 N N . SER A 1 102 ? -27.572 3.391 44.279 1.00 87.19 102 SER A N 1
ATOM 801 C CA . SER A 1 102 ? -27.958 3.061 42.900 1.00 87.19 102 SER A CA 1
ATOM 802 C C . SER A 1 102 ? -27.405 4.083 41.899 1.00 87.19 102 SER A C 1
ATOM 804 O O . SER A 1 102 ? -27.063 3.715 40.778 1.00 87.19 102 SER A O 1
ATOM 806 N N . GLU A 1 103 ? -27.242 5.337 42.331 1.00 90.19 103 GLU A N 1
ATOM 807 C CA . GLU A 1 103 ? -26.607 6.408 41.563 1.00 90.19 103 GLU A CA 1
ATOM 808 C C . GLU A 1 103 ? -25.123 6.140 41.261 1.00 90.19 103 GLU A C 1
ATOM 810 O O . GLU A 1 103 ? -24.695 6.279 40.119 1.00 90.19 103 GLU A O 1
ATOM 815 N N . GLU A 1 104 ? -24.341 5.679 42.238 1.00 91.94 104 GLU A N 1
ATOM 816 C CA . GLU A 1 104 ? -22.913 5.372 42.060 1.00 91.94 104 GLU A CA 1
ATOM 817 C C . GLU A 1 104 ? -22.708 4.175 41.119 1.00 91.94 104 GLU A C 1
ATOM 819 O O . GLU A 1 104 ? -21.802 4.180 40.284 1.00 91.94 104 GLU A O 1
ATOM 824 N N . LYS A 1 105 ? -23.596 3.172 41.178 1.00 93.81 105 LYS A N 1
ATOM 825 C CA . LYS A 1 105 ? -23.587 2.041 40.232 1.00 93.81 105 LYS A CA 1
ATOM 826 C C . LYS A 1 105 ? -23.900 2.496 38.807 1.00 93.81 105 LYS A C 1
ATOM 828 O O . LYS A 1 105 ? -23.238 2.065 37.863 1.00 93.81 105 LYS A O 1
ATOM 833 N N . LEU A 1 106 ? -24.899 3.367 38.642 1.00 95.25 106 LEU A N 1
ATOM 834 C CA . LEU A 1 106 ? -25.245 3.938 37.339 1.00 95.25 106 LEU A CA 1
ATOM 835 C C . LEU A 1 106 ? -24.101 4.783 36.778 1.00 95.25 106 LEU A C 1
ATOM 837 O O . LEU A 1 106 ? -23.807 4.683 35.586 1.00 95.25 106 LEU A O 1
ATOM 841 N N . GLU A 1 107 ? -23.430 5.567 37.617 1.00 95.44 107 GLU A N 1
ATOM 842 C CA . GLU A 1 107 ? -22.284 6.373 37.202 1.00 95.44 107 GLU A CA 1
ATOM 843 C C . GLU A 1 107 ? -21.091 5.503 36.788 1.00 95.44 107 GLU A C 1
ATOM 845 O O . GLU A 1 107 ? -20.489 5.743 35.741 1.00 95.44 107 GLU A O 1
ATOM 850 N N . GLY A 1 108 ? -20.816 4.416 37.515 1.00 96.44 108 GLY A N 1
ATOM 851 C CA . GLY A 1 108 ? -19.813 3.425 37.115 1.00 96.44 108 GLY A CA 1
ATOM 852 C C . GLY A 1 108 ? -20.107 2.804 35.744 1.00 96.44 108 GLY A C 1
ATOM 853 O O . GLY A 1 108 ? -19.219 2.715 34.892 1.00 96.44 108 GLY A O 1
ATOM 854 N N . ILE A 1 109 ? -21.370 2.445 35.479 1.00 96.50 109 ILE A N 1
ATOM 855 C CA . ILE A 1 109 ? -21.799 1.934 34.167 1.00 96.50 109 ILE A CA 1
ATOM 856 C C . ILE A 1 109 ? -21.609 3.000 33.082 1.00 96.50 109 ILE A C 1
ATOM 858 O O . ILE A 1 109 ? -21.071 2.693 32.015 1.00 96.50 109 ILE A O 1
ATOM 862 N N . ARG A 1 110 ? -22.015 4.253 33.332 1.00 97.50 110 ARG A N 1
ATOM 863 C CA . ARG A 1 110 ? -21.818 5.362 32.385 1.00 97.50 110 ARG A CA 1
ATOM 864 C C . ARG A 1 110 ? -20.338 5.549 32.059 1.00 97.50 110 ARG A C 1
ATOM 866 O O . ARG A 1 110 ? -19.991 5.601 30.878 1.00 97.50 110 ARG A O 1
ATOM 873 N N . GLY A 1 111 ? -19.478 5.584 33.075 1.00 97.88 111 GLY A N 1
ATOM 874 C CA . GLY A 1 111 ? -18.028 5.688 32.924 1.00 97.88 111 GLY A CA 1
ATOM 875 C C . GLY A 1 111 ? -17.457 4.570 32.052 1.00 97.88 111 GLY A C 1
ATOM 876 O O . GLY A 1 111 ? -16.814 4.849 31.039 1.00 97.88 111 GLY A O 1
ATOM 877 N N . GLY A 1 112 ? -17.784 3.313 32.366 1.00 98.06 112 GLY A N 1
ATOM 878 C CA . GLY A 1 112 ? -17.322 2.154 31.596 1.00 98.06 112 GLY A CA 1
ATOM 879 C C . GLY A 1 112 ? -17.819 2.148 30.145 1.00 98.06 112 GLY A C 1
ATOM 880 O O . GLY A 1 112 ? -17.079 1.787 29.228 1.00 98.06 112 GLY A O 1
ATOM 881 N N . VAL A 1 113 ? -19.054 2.594 29.894 1.00 98.06 113 VAL A N 1
ATOM 882 C CA . VAL A 1 113 ? -19.582 2.746 28.528 1.00 98.06 113 VAL A CA 1
ATOM 883 C C . VAL A 1 113 ? -18.825 3.835 27.767 1.00 98.06 113 VAL A C 1
ATOM 885 O O . VAL A 1 113 ? -18.441 3.617 26.615 1.00 98.06 113 VAL A O 1
ATOM 888 N N . MET A 1 114 ? -18.575 4.992 28.384 1.00 98.38 114 MET A N 1
ATOM 889 C CA . MET A 1 114 ? -17.823 6.074 27.742 1.00 98.38 114 MET A CA 1
ATOM 890 C C . MET A 1 114 ? -16.390 5.660 27.413 1.00 98.38 114 MET A C 1
ATOM 892 O O . MET A 1 114 ? -15.911 5.948 26.314 1.00 98.38 114 MET A O 1
ATOM 896 N N . GLU A 1 115 ? -15.724 4.955 28.327 1.00 98.06 115 GLU A N 1
ATOM 897 C CA . GLU A 1 115 ? -14.372 4.447 28.119 1.00 98.06 115 GLU A CA 1
ATOM 898 C C . GLU A 1 115 ? -14.322 3.484 26.927 1.00 98.06 115 GLU A C 1
ATOM 900 O O . GLU A 1 115 ? -13.544 3.696 25.994 1.00 98.06 115 GLU A O 1
ATOM 905 N N . LYS A 1 116 ? -15.218 2.488 26.887 1.00 98.38 116 LYS A N 1
ATOM 906 C CA . LYS A 1 116 ? -15.313 1.531 25.772 1.00 98.38 116 LYS A CA 1
ATOM 907 C C . LYS A 1 116 ? -15.579 2.230 24.439 1.00 98.38 116 LYS A C 1
ATOM 909 O O . LYS A 1 116 ? -14.958 1.898 23.429 1.00 98.38 116 LYS A O 1
ATOM 914 N N . ILE A 1 117 ? -16.453 3.240 24.412 1.00 98.25 117 ILE A N 1
ATOM 915 C CA . ILE A 1 117 ? -16.684 4.058 23.209 1.00 98.25 117 ILE A CA 1
ATOM 916 C C . ILE A 1 117 ? -15.399 4.788 22.794 1.00 98.25 117 ILE A C 1
ATOM 918 O O . ILE A 1 117 ? -15.089 4.852 21.600 1.00 98.25 117 ILE A O 1
ATOM 922 N N . GLY A 1 118 ? -14.649 5.333 23.752 1.00 98.31 118 GLY A N 1
ATOM 923 C CA . GLY A 1 118 ? -13.350 5.963 23.520 1.00 98.31 118 GLY A CA 1
ATOM 924 C C . GLY A 1 118 ? -12.346 5.001 22.884 1.00 98.31 118 GLY A C 1
ATOM 925 O O . GLY A 1 118 ? -11.787 5.312 21.830 1.00 98.31 118 GLY A O 1
ATOM 926 N N . GLN A 1 119 ? -12.192 3.808 23.460 1.00 98.31 119 GLN A N 1
ATOM 927 C CA . GLN A 1 119 ? -11.312 2.753 22.951 1.00 98.31 119 GLN A CA 1
ATOM 928 C C . GLN A 1 119 ? -11.694 2.340 21.521 1.00 98.31 119 GLN A C 1
ATOM 930 O O . GLN A 1 119 ? -10.847 2.342 20.626 1.00 98.31 119 GLN A O 1
ATOM 935 N N . ILE A 1 120 ? -12.982 2.089 21.256 1.00 98.19 120 ILE A N 1
ATOM 936 C CA . ILE A 1 120 ? -13.479 1.738 19.914 1.00 98.19 120 ILE A CA 1
ATOM 937 C C . ILE A 1 120 ? -13.154 2.842 18.900 1.00 98.19 120 ILE A C 1
ATOM 939 O O . ILE A 1 120 ? -12.685 2.561 17.796 1.00 98.19 120 ILE A O 1
ATOM 943 N N . ARG A 1 121 ? -13.367 4.116 19.253 1.00 98.31 121 ARG A N 1
A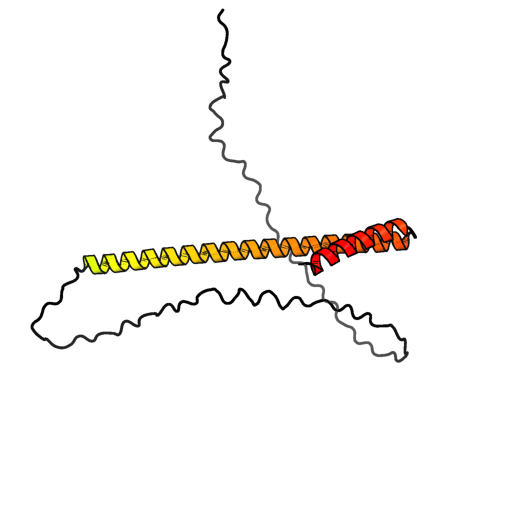TOM 944 C CA . ARG A 1 121 ? -13.027 5.254 18.378 1.00 98.31 121 ARG A CA 1
ATOM 945 C C . ARG A 1 121 ? -11.523 5.337 18.100 1.00 98.31 121 ARG A C 1
ATOM 947 O O . ARG A 1 121 ? -11.138 5.663 16.971 1.00 98.31 121 ARG A O 1
ATOM 954 N N . GLY A 1 122 ? -10.692 5.025 19.095 1.00 98.00 122 GLY A N 1
ATOM 955 C CA . GLY A 1 122 ? -9.240 4.899 18.955 1.00 98.00 122 GLY A CA 1
ATOM 956 C C . GLY A 1 122 ? -8.863 3.837 17.923 1.00 98.00 122 GLY A C 1
ATOM 957 O O . GLY A 1 122 ? -8.254 4.162 16.901 1.00 98.00 122 GLY A O 1
ATOM 958 N N . LEU A 1 123 ? -9.349 2.608 18.106 1.00 98.06 123 LEU A N 1
ATOM 959 C CA . LEU A 1 123 ? -9.102 1.481 17.198 1.00 98.06 123 LEU A CA 1
ATOM 960 C C . LEU A 1 123 ? -9.565 1.773 15.764 1.00 98.06 123 LEU A C 1
ATOM 962 O O . LEU A 1 123 ? -8.836 1.544 14.798 1.00 98.06 123 LEU A O 1
ATOM 966 N N . VAL A 1 124 ? -10.759 2.350 15.591 1.00 98.31 124 VAL A N 1
ATOM 967 C CA . VAL A 1 124 ? -11.271 2.742 14.265 1.00 98.31 124 VAL A CA 1
ATOM 968 C C . VAL A 1 124 ? -10.342 3.753 13.588 1.00 98.31 124 VAL A C 1
ATOM 970 O O . VAL A 1 124 ? -10.123 3.689 12.371 1.00 98.31 124 VAL A O 1
ATOM 973 N N . SER A 1 125 ? -9.773 4.678 14.359 1.00 97.75 125 SER A N 1
ATOM 974 C CA . SER A 1 125 ? -8.830 5.675 13.852 1.00 97.75 125 SER A CA 1
ATOM 975 C C . SER A 1 125 ? -7.511 5.037 13.415 1.00 97.75 125 SER A C 1
ATOM 977 O O . SER A 1 125 ? -7.000 5.371 12.343 1.00 97.75 125 SER A O 1
ATOM 979 N N . GLU A 1 126 ? -6.980 4.091 14.184 1.00 98.06 126 GLU A N 1
ATOM 980 C CA . GLU A 1 126 ? -5.760 3.341 13.859 1.00 98.06 126 GLU A CA 1
ATOM 981 C C . GLU A 1 126 ? -5.931 2.469 12.619 1.00 98.06 126 GLU A C 1
ATOM 983 O O . GLU A 1 126 ? -5.174 2.604 11.655 1.00 98.06 126 GLU A O 1
ATOM 988 N N . VAL A 1 127 ? -6.997 1.669 12.564 1.00 98.25 127 VAL A N 1
ATOM 989 C CA . VAL A 1 127 ? -7.336 0.859 11.386 1.00 98.25 127 VAL A CA 1
ATOM 990 C C . VAL A 1 127 ? -7.489 1.747 10.151 1.00 98.25 127 VAL A C 1
ATOM 992 O O . VAL A 1 127 ? -7.033 1.404 9.057 1.00 98.25 127 VAL A O 1
ATOM 995 N N . SER A 1 128 ? -8.088 2.929 10.302 1.00 97.88 128 SER A N 1
ATOM 996 C CA . SER A 1 128 ? -8.214 3.896 9.210 1.00 97.88 128 SER A CA 1
ATOM 997 C C . SER A 1 128 ? -6.863 4.446 8.747 1.00 97.88 128 SER A C 1
ATOM 999 O O . SER A 1 128 ? -6.659 4.612 7.539 1.00 97.88 128 SER A O 1
ATOM 1001 N N . LYS A 1 129 ? -5.931 4.726 9.667 1.00 98.00 129 LYS A N 1
ATOM 1002 C CA . LYS A 1 129 ? -4.554 5.131 9.334 1.00 98.00 129 LYS A CA 1
ATOM 1003 C C . LYS A 1 129 ? -3.840 4.017 8.568 1.00 98.00 129 LYS A C 1
ATOM 1005 O O . LYS A 1 129 ? -3.351 4.275 7.467 1.00 98.00 129 LYS A O 1
ATOM 1010 N N . LEU A 1 130 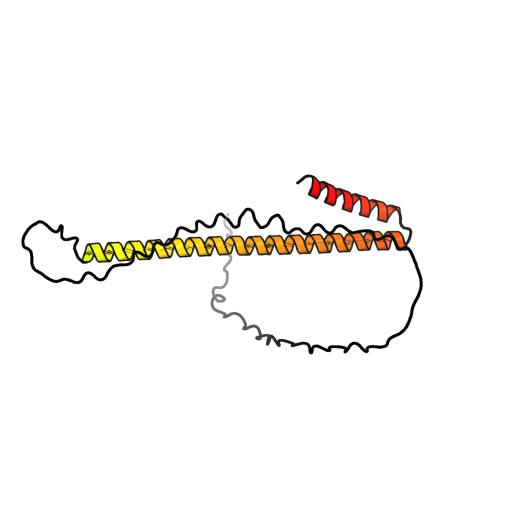? -3.887 2.784 9.071 1.00 97.88 130 LEU A N 1
ATOM 1011 C CA . LEU A 1 130 ? -3.252 1.623 8.447 1.00 97.88 130 LEU A CA 1
ATOM 1012 C C . LEU A 1 130 ? -3.796 1.369 7.034 1.00 97.88 130 LEU A C 1
ATOM 1014 O O . LEU A 1 130 ? -3.034 1.233 6.076 1.00 97.88 130 LEU A O 1
ATOM 1018 N N . ARG A 1 131 ? -5.122 1.407 6.851 1.00 97.88 131 ARG A N 1
ATOM 1019 C CA . ARG A 1 131 ? -5.757 1.272 5.526 1.00 97.88 131 ARG A CA 1
ATOM 1020 C C . ARG A 1 131 ? -5.261 2.325 4.536 1.00 97.88 131 ARG A C 1
ATOM 1022 O O . ARG A 1 131 ? -4.985 2.007 3.377 1.00 97.88 131 ARG A O 1
ATOM 1029 N N . LYS A 1 132 ? -5.142 3.584 4.973 1.00 98.19 132 LYS A N 1
ATOM 1030 C CA . LYS A 1 132 ? -4.621 4.676 4.134 1.00 98.19 132 LYS A CA 1
ATOM 1031 C C . LYS A 1 132 ? -3.159 4.445 3.765 1.00 98.19 132 LYS A C 1
ATOM 1033 O O . LYS A 1 132 ? -2.784 4.692 2.619 1.00 98.19 132 LYS A O 1
ATOM 1038 N N . GLU A 1 133 ? -2.348 3.971 4.700 1.00 97.81 133 GLU A N 1
ATOM 1039 C CA . GLU A 1 133 ? -0.940 3.672 4.462 1.00 97.81 133 GLU A CA 1
ATOM 1040 C C . GLU A 1 133 ? -0.762 2.535 3.450 1.00 97.81 133 GLU A C 1
ATOM 1042 O O . GLU A 1 133 ? -0.056 2.705 2.455 1.00 97.81 133 GLU A O 1
ATOM 1047 N N . VAL A 1 134 ? -1.483 1.424 3.621 1.00 97.56 134 VAL A N 1
ATOM 1048 C CA . VAL A 1 134 ? -1.479 0.303 2.669 1.00 97.56 134 VAL A CA 1
ATOM 1049 C C . VAL A 1 134 ? -1.893 0.775 1.275 1.00 97.56 134 VAL A C 1
ATOM 1051 O O . VAL A 1 134 ? -1.240 0.451 0.284 1.00 97.56 134 VAL A O 1
ATOM 1054 N N . ALA A 1 135 ? -2.939 1.599 1.171 1.00 97.62 135 ALA A N 1
ATOM 1055 C CA . ALA A 1 135 ? -3.361 2.158 -0.111 1.00 97.62 135 ALA A CA 1
ATOM 1056 C C . ALA A 1 135 ? -2.277 3.043 -0.755 1.00 97.62 135 ALA A C 1
ATOM 1058 O O . ALA A 1 135 ? -2.094 3.000 -1.973 1.00 97.62 135 ALA A O 1
ATOM 1059 N N . ARG A 1 136 ? -1.539 3.834 0.035 1.00 97.50 136 ARG A N 1
ATOM 1060 C CA . ARG A 1 136 ? -0.405 4.638 -0.454 1.00 97.50 136 ARG A CA 1
ATOM 1061 C C . ARG A 1 136 ? 0.738 3.752 -0.943 1.00 97.50 136 ARG A C 1
ATOM 1063 O O . ARG A 1 136 ? 1.221 3.977 -2.052 1.00 97.50 136 ARG A O 1
ATOM 1070 N N . LYS A 1 137 ? 1.114 2.727 -0.172 1.00 96.38 137 LYS A N 1
ATOM 1071 C CA . LYS A 1 137 ? 2.147 1.746 -0.541 1.00 96.38 137 LYS A CA 1
ATOM 1072 C C . LYS A 1 137 ? 1.798 1.039 -1.853 1.00 96.38 137 LYS A C 1
ATOM 1074 O O . LYS A 1 137 ? 2.609 1.049 -2.773 1.00 96.38 137 LYS A O 1
ATOM 1079 N N . LYS A 1 138 ? 0.555 0.564 -2.006 1.00 96.56 138 LYS A N 1
ATOM 1080 C CA . LYS A 1 138 ? 0.063 -0.042 -3.259 1.00 96.56 138 LYS A CA 1
ATOM 1081 C C . LYS A 1 138 ? 0.186 0.899 -4.460 1.00 96.56 138 LYS A C 1
ATOM 1083 O O . LYS A 1 138 ? 0.662 0.489 -5.512 1.00 96.56 138 LYS A O 1
ATOM 1088 N N . ARG A 1 139 ? -0.195 2.174 -4.313 1.00 97.00 139 ARG A N 1
ATOM 1089 C CA . ARG A 1 139 ? -0.041 3.166 -5.395 1.00 97.00 139 ARG A CA 1
ATOM 1090 C C . ARG A 1 139 ? 1.422 3.432 -5.735 1.00 97.00 139 ARG A C 1
ATOM 1092 O O . ARG A 1 139 ? 1.733 3.574 -6.911 1.00 97.00 139 ARG A O 1
ATOM 1099 N N . LYS A 1 140 ? 2.304 3.526 -4.735 1.00 95.25 140 LYS A N 1
ATOM 1100 C CA . LYS A 1 140 ? 3.745 3.721 -4.954 1.00 95.25 140 LYS A CA 1
ATOM 1101 C C . LYS A 1 140 ? 4.339 2.529 -5.707 1.00 95.25 140 LYS A C 1
ATOM 1103 O O . LYS A 1 140 ? 4.998 2.736 -6.715 1.00 95.25 140 LYS A O 1
ATOM 1108 N N . ALA A 1 141 ? 4.020 1.306 -5.287 1.00 94.06 141 ALA A N 1
ATOM 1109 C CA . ALA A 1 141 ? 4.454 0.091 -5.970 1.00 94.06 141 ALA A CA 1
ATOM 1110 C C . ALA A 1 141 ? 3.968 0.047 -7.428 1.00 94.06 141 ALA A C 1
ATOM 1112 O O . ALA A 1 141 ? 4.777 -0.146 -8.327 1.00 94.06 141 ALA A O 1
ATOM 1113 N N . ALA A 1 142 ? 2.683 0.322 -7.678 1.00 94.56 142 ALA A N 1
ATOM 1114 C CA . ALA A 1 142 ? 2.137 0.357 -9.035 1.00 94.56 142 ALA A CA 1
ATOM 1115 C C . ALA A 1 142 ? 2.823 1.410 -9.925 1.00 94.56 142 ALA A C 1
ATOM 1117 O O . ALA A 1 142 ? 3.136 1.135 -11.079 1.00 94.56 142 ALA A O 1
ATOM 1118 N N . LYS A 1 143 ? 3.099 2.607 -9.390 1.00 93.88 143 LYS A N 1
ATOM 1119 C CA . LYS A 1 143 ? 3.857 3.640 -10.112 1.00 93.88 143 LYS A CA 1
ATOM 1120 C C . LYS A 1 143 ? 5.274 3.179 -10.435 1.00 93.88 143 LYS A C 1
ATOM 1122 O O . LYS A 1 143 ? 5.705 3.369 -11.561 1.00 93.88 143 LYS A O 1
ATOM 1127 N N . ASN A 1 144 ? 5.965 2.564 -9.479 1.00 91.69 144 ASN A N 1
ATOM 1128 C CA . ASN A 1 144 ? 7.324 2.073 -9.687 1.00 91.69 144 ASN A CA 1
ATOM 1129 C C . ASN A 1 144 ? 7.363 0.989 -10.770 1.00 91.69 144 ASN A C 1
ATOM 1131 O O . ASN A 1 144 ? 8.177 1.089 -11.676 1.00 91.69 144 ASN A O 1
ATOM 1135 N N . VAL A 1 145 ? 6.443 0.017 -10.731 1.00 92.00 145 VAL A N 1
ATOM 1136 C CA . VAL A 1 145 ? 6.337 -1.025 -11.767 1.00 92.00 145 VAL A CA 1
ATOM 1137 C C . VAL A 1 145 ? 6.071 -0.410 -13.138 1.00 92.00 145 VAL A C 1
ATOM 1139 O O . VAL A 1 145 ? 6.746 -0.758 -14.099 1.00 92.00 145 VAL A O 1
ATOM 1142 N N . ASN A 1 146 ? 5.141 0.543 -13.233 1.00 93.81 146 ASN A N 1
ATOM 1143 C CA . ASN A 1 146 ? 4.853 1.215 -14.499 1.00 93.81 146 ASN A CA 1
ATOM 1144 C C . ASN A 1 146 ? 6.061 2.005 -15.021 1.00 93.81 146 ASN A C 1
ATOM 1146 O O . ASN A 1 146 ? 6.347 1.951 -16.211 1.00 93.81 146 ASN A O 1
ATOM 1150 N N . LEU A 1 147 ? 6.772 2.725 -14.149 1.00 92.44 147 LEU A N 1
ATOM 1151 C CA . LEU A 1 147 ? 7.972 3.473 -14.527 1.00 92.44 147 LEU A CA 1
ATOM 1152 C C . LEU A 1 147 ? 9.084 2.540 -15.014 1.00 92.44 147 LEU A C 1
ATOM 1154 O O . LEU A 1 147 ? 9.684 2.813 -16.048 1.00 92.44 147 LEU A O 1
ATOM 1158 N N . SER A 1 148 ? 9.331 1.431 -14.314 1.00 91.81 148 SER A N 1
ATOM 1159 C CA . SER A 1 148 ? 10.288 0.415 -14.756 1.00 91.81 148 SER A CA 1
ATOM 1160 C C . SER A 1 148 ? 9.873 -0.189 -16.096 1.00 91.81 148 SER A C 1
ATOM 1162 O O . SER A 1 148 ? 10.695 -0.255 -16.997 1.00 91.81 148 SER A O 1
ATOM 1164 N N . ALA A 1 149 ? 8.599 -0.551 -16.274 1.00 93.88 149 ALA A N 1
ATOM 1165 C CA . ALA A 1 149 ? 8.101 -1.103 -17.534 1.00 93.88 149 ALA A CA 1
ATOM 1166 C C . ALA A 1 149 ? 8.287 -0.139 -18.719 1.00 93.88 149 ALA A C 1
ATOM 1168 O O . ALA A 1 149 ? 8.636 -0.575 -19.810 1.00 93.88 149 ALA A O 1
ATOM 1169 N N . VAL A 1 150 ? 8.087 1.166 -18.507 1.00 95.94 150 VAL A N 1
ATOM 1170 C CA . VAL A 1 150 ? 8.361 2.190 -19.529 1.00 95.94 150 VAL A CA 1
ATOM 1171 C C . VAL A 1 150 ? 9.853 2.254 -19.858 1.00 95.94 150 VAL A C 1
ATOM 1173 O O . VAL A 1 150 ? 10.201 2.278 -21.030 1.00 95.94 150 VAL A O 1
ATOM 1176 N N . LYS A 1 151 ? 10.733 2.231 -18.851 1.00 95.25 151 LYS A N 1
ATOM 1177 C CA . LYS A 1 151 ? 12.188 2.252 -19.068 1.00 95.25 151 LYS A CA 1
ATOM 1178 C C . LYS A 1 151 ? 12.704 1.003 -19.786 1.00 95.25 151 LYS A C 1
ATOM 1180 O O . LYS A 1 151 ? 13.569 1.126 -20.638 1.00 95.25 151 LYS A O 1
ATOM 1185 N N . TYR A 1 152 ? 12.179 -0.181 -19.470 1.00 95.50 152 TYR A N 1
ATOM 1186 C CA . TYR A 1 152 ? 12.550 -1.403 -20.192 1.00 95.50 152 TYR A CA 1
ATOM 1187 C C . TYR A 1 152 ? 12.107 -1.349 -21.654 1.00 95.50 152 TYR A C 1
ATOM 1189 O O . TYR A 1 152 ? 12.891 -1.689 -22.525 1.00 95.50 152 TYR A O 1
ATOM 1197 N N . ARG A 1 153 ? 10.911 -0.820 -21.943 1.00 96.25 153 ARG A N 1
ATOM 1198 C CA . ARG A 1 153 ? 10.513 -0.567 -23.335 1.00 96.25 153 ARG A CA 1
ATOM 1199 C C . ARG A 1 153 ? 11.425 0.431 -24.033 1.00 96.25 153 ARG A C 1
ATOM 1201 O O . ARG A 1 153 ? 11.757 0.224 -25.185 1.00 96.25 153 ARG A O 1
ATOM 1208 N N . GLU A 1 154 ? 11.830 1.496 -23.346 1.00 96.56 154 GLU A N 1
ATOM 1209 C CA . GLU A 1 154 ? 12.771 2.468 -23.905 1.00 96.56 154 GLU A CA 1
ATOM 1210 C C . GLU A 1 154 ? 14.127 1.828 -24.246 1.00 96.56 154 GLU A C 1
ATOM 1212 O O . GLU A 1 154 ? 14.724 2.160 -25.268 1.00 96.56 154 GLU A O 1
ATOM 1217 N N . LEU A 1 155 ? 14.600 0.913 -23.394 1.00 96.56 155 LEU A N 1
ATOM 1218 C CA . LEU A 1 155 ? 15.806 0.129 -23.636 1.00 96.56 155 LEU A CA 1
ATOM 1219 C C . LEU A 1 155 ? 15.642 -0.766 -24.872 1.00 96.56 155 LEU A C 1
ATOM 1221 O O . LEU A 1 155 ? 16.502 -0.743 -25.747 1.00 96.56 155 LEU A O 1
ATOM 1225 N N . ASP A 1 156 ? 14.528 -1.497 -24.962 1.00 96.56 156 ASP A N 1
ATOM 1226 C CA . ASP A 1 156 ? 14.213 -2.356 -26.108 1.00 96.56 156 ASP A CA 1
ATOM 1227 C C . ASP A 1 156 ? 14.133 -1.536 -27.408 1.00 96.56 156 ASP A C 1
ATOM 1229 O O . ASP A 1 156 ? 14.767 -1.885 -28.399 1.00 96.56 156 ASP A O 1
ATOM 1233 N N . GLU A 1 157 ? 13.438 -0.393 -27.388 1.00 97.25 157 GLU A N 1
ATOM 1234 C CA . GLU A 1 157 ? 13.325 0.530 -28.525 1.00 97.25 157 GLU A CA 1
ATOM 1235 C C . GLU A 1 157 ? 14.692 1.070 -28.969 1.00 97.25 157 GLU A C 1
ATOM 1237 O O . GLU A 1 157 ? 14.943 1.184 -30.166 1.00 97.25 157 GLU A O 1
ATOM 1242 N N . ALA A 1 158 ? 15.587 1.404 -28.031 1.00 97.44 158 ALA A N 1
ATOM 1243 C CA . ALA A 1 158 ? 16.943 1.854 -28.351 1.00 97.44 158 ALA A CA 1
ATOM 1244 C C . ALA A 1 158 ? 17.772 0.741 -29.017 1.00 97.44 158 ALA A C 1
ATOM 1246 O O . ALA A 1 158 ? 18.505 1.014 -29.966 1.00 97.44 158 ALA A O 1
ATOM 1247 N N . CYS A 1 159 ? 17.610 -0.508 -28.574 1.00 96.12 159 CYS A N 1
ATOM 1248 C CA . CYS A 1 159 ? 18.233 -1.672 -29.203 1.00 96.12 159 CYS A CA 1
ATOM 1249 C C . CYS A 1 159 ? 17.674 -1.943 -30.609 1.00 96.12 159 CYS A C 1
ATOM 1251 O O . CYS A 1 159 ? 18.444 -2.258 -31.513 1.00 96.12 159 CYS A O 1
ATOM 1253 N N . GLU A 1 160 ? 16.361 -1.796 -30.815 1.00 97.19 160 GLU A N 1
ATOM 1254 C CA . GLU A 1 160 ? 15.710 -1.989 -32.121 1.00 97.19 160 GLU A CA 1
ATOM 1255 C C . GLU A 1 160 ? 16.197 -0.995 -33.185 1.00 97.19 160 GLU A C 1
ATOM 1257 O O . GLU A 1 160 ? 16.253 -1.340 -34.364 1.00 97.19 160 GLU A O 1
ATOM 1262 N N . VAL A 1 161 ? 16.561 0.226 -32.782 1.00 98.25 161 VAL A N 1
ATOM 1263 C CA . VAL A 1 161 ? 17.100 1.262 -33.684 1.00 98.25 161 VAL A CA 1
ATOM 1264 C C . VAL A 1 161 ? 18.630 1.347 -33.679 1.00 98.25 161 VAL A C 1
ATOM 1266 O O . VAL A 1 161 ? 19.177 2.291 -34.243 1.00 98.25 161 VAL A O 1
ATOM 1269 N N . GLU A 1 162 ? 19.314 0.384 -33.050 1.00 96.75 162 GLU A N 1
ATOM 1270 C CA . GLU A 1 162 ? 20.781 0.318 -32.934 1.00 96.75 162 GLU A CA 1
ATOM 1271 C C . GLU A 1 162 ? 21.424 1.557 -32.260 1.00 96.75 162 GLU A C 1
ATOM 1273 O O . GLU A 1 162 ? 22.598 1.866 -32.469 1.00 96.75 162 GLU A O 1
ATOM 1278 N N . ASP A 1 163 ? 20.682 2.264 -31.399 1.00 97.62 163 ASP A N 1
ATOM 1279 C CA . ASP A 1 163 ? 21.185 3.381 -30.583 1.00 97.62 163 ASP A CA 1
ATOM 1280 C C . ASP A 1 163 ? 21.749 2.856 -29.252 1.00 97.62 163 ASP A C 1
ATOM 1282 O O . ASP A 1 163 ? 21.138 2.960 -28.180 1.00 97.62 163 ASP A O 1
ATOM 1286 N N . PHE A 1 164 ? 22.939 2.255 -29.329 1.00 96.19 164 PHE A N 1
ATOM 1287 C CA . PHE A 1 164 ? 23.601 1.634 -28.178 1.00 96.19 164 PHE A CA 1
ATOM 1288 C C . PHE A 1 164 ? 23.965 2.638 -27.080 1.00 96.19 164 PHE A C 1
ATOM 1290 O O . PHE A 1 164 ? 23.878 2.309 -25.900 1.00 96.19 164 PHE A O 1
ATOM 1297 N N . GLU A 1 165 ? 24.285 3.888 -27.426 1.00 97.12 165 GLU A N 1
ATOM 1298 C CA . GLU A 1 165 ? 24.571 4.905 -26.411 1.00 97.12 165 GLU A CA 1
ATOM 1299 C C . GLU A 1 165 ? 23.331 5.226 -25.569 1.00 97.12 165 GLU A C 1
ATOM 1301 O O . GLU A 1 165 ? 23.417 5.447 -24.357 1.00 97.12 165 GLU A O 1
ATOM 1306 N N . ARG A 1 166 ? 22.150 5.290 -26.196 1.00 95.94 166 ARG A N 1
ATOM 1307 C CA . ARG A 1 166 ? 20.894 5.473 -25.466 1.00 95.94 166 ARG A CA 1
ATOM 1308 C C . ARG A 1 166 ? 20.550 4.240 -24.644 1.00 95.94 166 ARG A C 1
ATOM 1310 O O . ARG A 1 166 ? 20.133 4.417 -23.498 1.00 95.94 166 ARG A O 1
ATOM 1317 N N . ALA A 1 167 ? 20.746 3.040 -25.185 1.00 97.38 167 ALA A N 1
ATOM 1318 C CA . ALA A 1 167 ? 20.530 1.795 -24.457 1.00 97.38 167 ALA A CA 1
ATOM 1319 C C . ALA A 1 167 ? 21.396 1.730 -23.186 1.00 97.38 167 ALA A C 1
ATOM 1321 O O . ALA A 1 167 ? 20.869 1.514 -22.093 1.00 97.38 167 ALA A O 1
ATOM 1322 N N . ASP A 1 168 ? 22.688 2.046 -23.293 1.00 96.38 168 ASP A N 1
ATOM 1323 C CA . ASP A 1 168 ? 23.622 2.059 -22.164 1.00 96.38 168 ASP A CA 1
ATOM 1324 C C . ASP A 1 168 ? 23.193 3.050 -21.079 1.00 96.38 168 ASP A C 1
ATOM 1326 O O . ASP A 1 168 ? 23.107 2.691 -19.904 1.00 96.38 168 ASP A O 1
ATOM 1330 N N . ARG A 1 169 ? 22.806 4.276 -21.461 1.00 97.06 169 ARG A N 1
ATOM 1331 C CA . ARG A 1 169 ? 22.308 5.286 -20.507 1.00 97.06 169 ARG A CA 1
ATOM 1332 C C . ARG A 1 169 ? 21.038 4.839 -19.780 1.00 97.06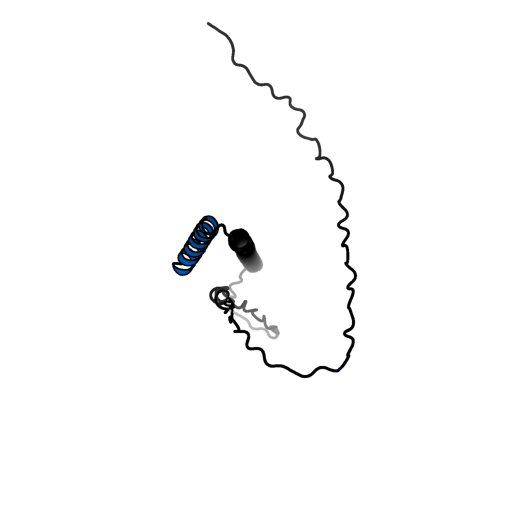 169 ARG A C 1
ATOM 1334 O O . ARG A 1 169 ? 20.855 5.156 -18.604 1.00 97.06 169 ARG A O 1
ATOM 1341 N N . VAL A 1 170 ? 20.114 4.162 -20.465 1.00 96.38 170 VAL A N 1
ATOM 1342 C CA . VAL A 1 170 ? 18.876 3.655 -19.845 1.00 96.38 170 VAL A CA 1
ATOM 1343 C C . VAL A 1 170 ? 19.182 2.471 -18.926 1.00 96.38 170 VAL A C 1
ATOM 1345 O O . VAL A 1 170 ? 18.635 2.406 -17.823 1.00 96.38 170 VAL A O 1
ATOM 1348 N N . SER A 1 171 ? 20.088 1.587 -19.343 1.00 95.75 171 SER A N 1
ATOM 1349 C CA . SER A 1 171 ? 20.566 0.439 -18.571 1.00 95.75 171 SER A CA 1
ATOM 1350 C C . SER A 1 171 ? 21.268 0.867 -17.279 1.00 95.75 171 SER A C 1
ATOM 1352 O O . SER A 1 171 ? 20.913 0.393 -16.198 1.00 95.75 171 SER A O 1
ATOM 1354 N N . GLU A 1 172 ? 22.177 1.843 -17.347 1.00 95.94 172 GLU A N 1
ATOM 1355 C CA . GLU A 1 172 ? 22.869 2.396 -16.178 1.00 95.94 172 GLU A CA 1
ATOM 1356 C C . GLU A 1 172 ? 21.867 2.953 -15.157 1.00 95.94 172 GLU A C 1
ATOM 1358 O O . GLU A 1 172 ? 21.873 2.553 -13.993 1.00 95.94 172 GLU A O 1
ATOM 1363 N N . ARG A 1 173 ? 20.899 3.758 -15.613 1.00 93.50 173 ARG A N 1
ATOM 1364 C CA . ARG A 1 173 ? 19.822 4.301 -14.764 1.00 93.50 173 ARG A CA 1
ATOM 1365 C C . ARG A 1 173 ? 18.906 3.231 -14.170 1.00 93.50 173 ARG A C 1
ATOM 1367 O O . ARG A 1 173 ? 18.293 3.463 -13.129 1.00 93.50 173 ARG A O 1
ATOM 1374 N N . LEU A 1 174 ? 18.695 2.107 -14.856 1.00 93.00 174 LEU A N 1
ATOM 1375 C CA . LEU A 1 174 ? 17.936 0.974 -14.315 1.00 93.00 174 LEU A CA 1
ATOM 1376 C C . LEU A 1 174 ? 18.746 0.252 -13.234 1.00 93.00 174 LEU A C 1
ATOM 1378 O O . LEU A 1 174 ? 18.201 -0.042 -12.170 1.00 93.00 174 LEU A O 1
ATOM 1382 N N . SER A 1 175 ? 20.043 0.052 -13.474 1.00 92.50 175 SER A N 1
ATOM 1383 C CA . SER A 1 175 ? 20.972 -0.563 -12.525 1.00 92.50 175 SER A CA 1
ATOM 1384 C C . SER A 1 175 ? 21.156 0.279 -11.260 1.00 92.50 175 SER A C 1
ATOM 1386 O O . SER A 1 175 ? 21.172 -0.269 -10.162 1.00 92.50 175 SER A O 1
ATOM 1388 N N . GLU A 1 176 ? 21.245 1.605 -11.375 1.00 91.62 176 GLU A N 1
ATOM 1389 C CA . GLU A 1 176 ? 21.281 2.520 -10.224 1.00 91.62 176 GLU A CA 1
ATOM 1390 C C . GLU A 1 176 ? 20.049 2.348 -9.334 1.00 91.62 176 GLU A C 1
ATOM 1392 O O . GLU A 1 176 ? 20.176 2.157 -8.126 1.00 91.62 176 GLU A O 1
ATOM 1397 N N . VAL A 1 177 ? 18.856 2.324 -9.936 1.00 87.50 177 VAL A N 1
ATOM 1398 C CA . VAL A 1 177 ? 17.600 2.119 -9.202 1.00 87.50 177 VAL A CA 1
ATOM 1399 C C . VAL A 1 177 ? 17.559 0.738 -8.543 1.00 87.50 177 VAL A C 1
ATOM 1401 O O . VAL A 1 177 ? 17.048 0.612 -7.434 1.00 87.50 177 VAL A O 1
ATOM 1404 N N . GLU A 1 178 ? 18.080 -0.307 -9.185 1.00 85.19 178 GLU A N 1
ATOM 1405 C CA . GLU A 1 178 ? 18.158 -1.646 -8.590 1.00 85.19 178 GLU A CA 1
ATOM 1406 C C . GLU A 1 178 ? 19.135 -1.690 -7.407 1.00 85.19 178 GLU A C 1
ATOM 1408 O O . GLU A 1 178 ? 18.781 -2.192 -6.340 1.00 85.19 178 GLU A O 1
ATOM 1413 N N . LYS A 1 179 ? 20.312 -1.072 -7.538 1.00 88.94 179 LYS A N 1
ATOM 1414 C CA . LYS A 1 179 ? 21.297 -0.948 -6.452 1.00 88.94 179 LYS A CA 1
ATOM 1415 C C . LYS A 1 179 ? 20.732 -0.179 -5.262 1.00 88.94 179 LYS A C 1
ATOM 1417 O O . LYS A 1 179 ? 20.869 -0.629 -4.130 1.00 88.94 179 LYS A O 1
ATOM 1422 N N . GLU A 1 180 ? 20.039 0.934 -5.498 1.00 84.50 180 GLU A N 1
ATOM 1423 C CA . GLU A 1 180 ? 19.334 1.676 -4.445 1.00 84.50 180 GLU A CA 1
ATOM 1424 C C . GLU A 1 180 ? 18.307 0.805 -3.712 1.00 84.50 180 GLU A C 1
ATOM 1426 O O . GLU A 1 180 ? 18.118 0.965 -2.509 1.00 84.50 180 GLU A O 1
ATOM 1431 N N . ARG A 1 181 ? 17.658 -0.136 -4.410 1.00 82.12 181 ARG A N 1
ATOM 1432 C CA . ARG A 1 181 ? 16.723 -1.084 -3.792 1.00 82.12 181 ARG A CA 1
ATOM 1433 C C . ARG A 1 181 ? 17.399 -2.217 -3.032 1.00 82.12 181 ARG A C 1
ATOM 1435 O O . ARG A 1 181 ? 16.795 -2.689 -2.081 1.00 82.12 181 ARG A O 1
ATOM 1442 N N . CYS A 1 182 ? 18.579 -2.666 -3.451 1.00 79.00 182 CYS A N 1
ATOM 1443 C CA . CYS A 1 182 ? 19.345 -3.709 -2.763 1.00 79.00 182 CYS A CA 1
ATOM 1444 C C . CYS A 1 182 ? 20.115 -3.187 -1.539 1.00 79.00 182 CYS A C 1
ATOM 1446 O O . CYS A 1 182 ? 20.513 -3.982 -0.694 1.00 79.00 182 CYS A O 1
ATOM 1448 N N . ASN A 1 183 ? 20.332 -1.873 -1.452 1.00 71.75 183 ASN A N 1
ATOM 1449 C CA . ASN A 1 183 ? 21.020 -1.209 -0.340 1.00 71.75 183 ASN A CA 1
ATOM 1450 C C . ASN A 1 183 ? 20.075 -0.760 0.798 1.00 71.75 183 ASN A C 1
ATOM 1452 O O . ASN A 1 183 ? 20.536 -0.143 1.760 1.00 71.75 183 ASN A O 1
ATOM 1456 N N . LEU A 1 184 ? 18.770 -1.018 0.665 1.00 53.12 184 LEU A N 1
ATOM 1457 C CA . LEU A 1 184 ? 17.705 -0.740 1.637 1.00 53.12 184 LEU A CA 1
ATOM 1458 C C . LEU A 1 184 ? 17.199 -2.048 2.244 1.00 53.12 184 LEU A C 1
ATOM 1460 O O . LEU A 1 184 ? 16.855 -2.009 3.444 1.00 53.12 184 LEU A O 1
#